Protein AF-A0A419KQB2-F1 (afdb_monomer)

pLDDT: mean 94.29, std 5.89, range [58.72, 98.75]

Sequence (294 aa):
MVALGAPTQRSRMKPSGFIRAAQLLWEAGIDFEGVIAAENGGYNSFGGWLPAAALELPVVDAPCDGRAHPTAVMGSMGLHRLRDYRSVKAIVAEGVEVIAHGSVEATSRVARLIASERGLVAMARDPVALSYAVEHGAPGAISKALELGHRLLKALGEGERAVEAAMEFLGGSILCHGTVVGKRLETRGGFDVGLLRVEAEGETYELTFLNEYMTLEHGGRRLATFPDLISTFDEEGKPITSAAVEEGDGVYVTVVPRERIPTGDGLRYPEVYRPVEEALGKPMIQHLQGFLLD

Mean predicted aligned error: 3.63 Å

Nearest PDB structures (foldseek):
  2o3i-assembly1_A  TM=6.636E-01  e=1.318E-09  Chromobacterium violaceum
  6zuk-assembly2_F  TM=6.723E-01  e=2.630E+00  Ralstonia solanacearum
  7ypo-assembly1_A  TM=4.251E-01  e=6.947E-01  Helicoverpa armigera nucleopolyhedrovirus
  2dc4-assembly1_B  TM=3.104E-01  e=6.556E-01  Pyrococcus horikoshii
  1yem-assembly1_A  TM=3.107E-01  e=5.580E+00  Pyrococcus furiosus DSM 3638

Foldseek 3Di:
DAKDFDPPDDAPFDLCLLLVQVVVCVVVVNDDQAFEFLEQDPPRRCSRVSNCVVVVHYHAQQHQFLHDDLDQLLSPLCLLVVPPRKKWKFKDGVVDTDIDIGHSVVVVVVNHVVRHVRRMIHMDIDDDDPVSSVAFTFHCSVVLVVVLVVQLVVQFQVFVVSLVSSCVSLVKDFPFKFFWADWDWDQDLNFTWIWIWGDGPNWIWIWIDRQATAFIDTPNDTDDGPVWHWWKAFRRRHTDTSVGDDGGTTITIMTHGCVSTRTGLSNQALVVCPSVCVRHVHDHSVVCVPRHDD

Secondary structure (DSSP, 8-state):
-EEEE-TTS-----THHHHHHHHHHHHTT---S-B--SS-STTHHHHTHHHHHHHTPPBPS--S-SS--SSTTGGGTTGGGSTT--EEEEEEETTEEEEEEE-HHHHHHHHHHHHHHHSEEEEEE----HHHHHHHS-TTHHHHHHHHHHHHHHHTTSTHHHHHHHHHHHT-EEEEEEEEEEEEEEEETTEEEEEEEEEETTEEEEEEEESEEEEEEETTEEEEETTSEEEEEETTS-EE-TTT--TT-EEEEEEE-GGGS---GGGS-GGGGHHHHHHHTS--GGG-TTT---

Radius of gyration: 18.81 Å; Cα contacts (8 Å, |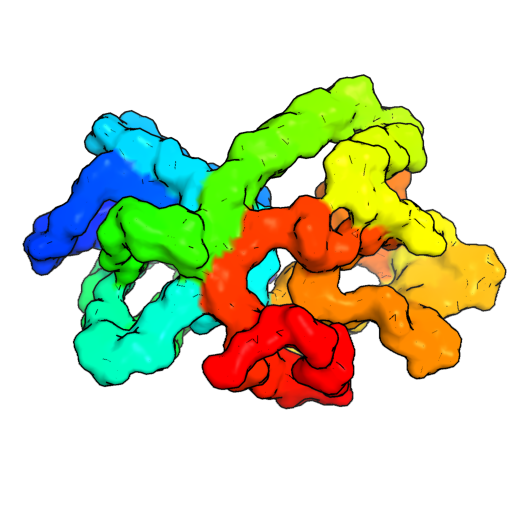Δi|>4): 651; chains: 1; bounding box: 46×41×49 Å

Structure (mmCIF, N/CA/C/O backbone):
data_AF-A0A419KQB2-F1
#
_entry.id   AF-A0A419KQB2-F1
#
loop_
_atom_site.group_PDB
_atom_site.id
_atom_site.type_symbol
_atom_site.label_atom_id
_atom_site.label_alt_id
_atom_site.label_comp_id
_atom_site.label_asym_id
_atom_site.label_entity_id
_atom_site.label_seq_id
_atom_site.pdbx_PDB_ins_code
_atom_site.Cartn_x
_atom_site.Cartn_y
_atom_site.Cartn_z
_atom_site.occupancy
_atom_site.B_iso_or_equiv
_atom_site.auth_seq_id
_atom_site.auth_comp_id
_atom_site.auth_asym_id
_atom_site.auth_atom_id
_atom_site.pdbx_PDB_model_num
ATOM 1 N N . MET A 1 1 ? 9.048 1.782 -8.463 1.00 92.31 1 MET A N 1
ATOM 2 C CA . MET A 1 1 ? 10.073 1.870 -7.397 1.00 92.31 1 MET A CA 1
ATOM 3 C C . MET A 1 1 ? 9.483 1.437 -6.069 1.00 92.31 1 MET A C 1
ATOM 5 O O . MET A 1 1 ? 8.318 1.729 -5.825 1.00 92.31 1 MET A O 1
ATOM 9 N N . VAL A 1 2 ? 10.247 0.719 -5.243 1.00 92.69 2 VAL A N 1
ATOM 10 C CA . VAL A 1 2 ? 9.805 0.256 -3.914 1.00 92.69 2 VAL A CA 1
ATOM 11 C C . VAL A 1 2 ? 10.999 -0.075 -3.028 1.00 92.69 2 VAL A C 1
ATOM 13 O O . VAL A 1 2 ? 12.025 -0.525 -3.539 1.00 92.69 2 VAL A O 1
ATOM 16 N N . ALA A 1 3 ? 10.874 0.131 -1.723 1.00 91.31 3 ALA A N 1
ATOM 17 C CA . ALA A 1 3 ? 11.725 -0.515 -0.743 1.00 91.31 3 ALA A CA 1
ATOM 18 C C . ALA A 1 3 ? 11.012 -1.708 -0.115 1.00 91.31 3 ALA A C 1
ATOM 20 O O . ALA A 1 3 ? 9.811 -1.677 0.141 1.00 91.31 3 ALA A O 1
ATOM 21 N N . LEU A 1 4 ? 11.774 -2.765 0.130 1.00 89.44 4 LEU A N 1
ATOM 22 C CA . LEU A 1 4 ? 11.263 -4.015 0.674 1.00 89.44 4 LEU A CA 1
ATOM 23 C C . LEU A 1 4 ? 12.146 -4.469 1.831 1.00 89.44 4 LEU A C 1
ATOM 25 O O . LEU A 1 4 ? 13.367 -4.511 1.695 1.00 89.44 4 LEU A O 1
ATOM 29 N N . GLY A 1 5 ? 11.529 -4.840 2.948 1.00 82.19 5 GLY A N 1
ATOM 30 C CA . GLY A 1 5 ? 12.225 -5.363 4.117 1.00 82.19 5 GLY A CA 1
ATOM 31 C C . GLY A 1 5 ? 11.368 -5.324 5.373 1.00 82.19 5 GLY A C 1
ATOM 32 O O . GLY A 1 5 ? 10.233 -4.852 5.335 1.00 82.19 5 GLY A O 1
ATOM 33 N N . ALA A 1 6 ? 11.911 -5.846 6.470 1.00 67.12 6 ALA A N 1
ATOM 34 C CA . ALA A 1 6 ? 11.226 -5.861 7.755 1.00 67.12 6 ALA A CA 1
ATOM 35 C C . ALA A 1 6 ? 11.474 -4.527 8.488 1.00 67.12 6 ALA A C 1
ATOM 37 O O . ALA A 1 6 ? 12.637 -4.195 8.736 1.00 67.12 6 ALA A O 1
ATOM 38 N N . PRO A 1 7 ? 10.429 -3.774 8.889 1.00 59.00 7 PRO A N 1
ATOM 39 C CA . PRO A 1 7 ? 10.585 -2.506 9.614 1.00 59.00 7 PRO A CA 1
ATOM 40 C C . PRO A 1 7 ? 11.373 -2.640 10.926 1.00 59.00 7 PRO A C 1
ATOM 42 O O . PRO A 1 7 ? 11.969 -1.680 11.409 1.00 59.00 7 PRO A O 1
ATOM 45 N N . THR A 1 8 ? 11.381 -3.843 11.500 1.00 58.72 8 THR A N 1
ATOM 46 C CA . THR A 1 8 ? 12.035 -4.191 12.766 1.00 58.72 8 THR A CA 1
ATOM 47 C C . THR A 1 8 ? 13.551 -4.370 12.644 1.00 58.72 8 THR A C 1
ATOM 49 O O . THR A 1 8 ? 14.247 -4.418 13.660 1.00 58.72 8 THR A O 1
ATOM 52 N N . GLN A 1 9 ? 14.096 -4.442 11.426 1.00 66.31 9 GLN A N 1
ATOM 53 C CA . GLN A 1 9 ? 15.527 -4.612 11.191 1.00 66.31 9 GLN A CA 1
ATOM 54 C C . GLN A 1 9 ? 16.212 -3.278 10.875 1.00 66.31 9 GLN A C 1
ATOM 56 O O . GLN A 1 9 ? 15.759 -2.488 10.047 1.00 66.31 9 GLN A O 1
ATOM 61 N N . ARG A 1 10 ? 17.374 -3.033 11.495 1.00 68.44 10 ARG A N 1
ATOM 62 C CA . ARG A 1 10 ? 18.209 -1.874 11.150 1.00 68.44 10 ARG A CA 1
ATOM 63 C C . ARG A 1 10 ? 18.751 -2.041 9.735 1.00 68.44 10 ARG A C 1
ATOM 65 O O . ARG A 1 10 ? 19.579 -2.914 9.492 1.00 68.44 10 ARG A O 1
ATOM 72 N N . SER A 1 11 ? 18.339 -1.159 8.833 1.00 75.75 11 SER A N 1
ATOM 73 C CA . SER A 1 11 ? 18.887 -1.090 7.482 1.00 75.75 11 SER A CA 1
ATOM 74 C C . SER A 1 11 ? 19.947 -0.001 7.351 1.00 75.75 11 SER A C 1
ATOM 76 O O . SER A 1 11 ? 19.863 1.063 7.964 1.00 75.75 11 SER A O 1
ATOM 78 N N . ARG A 1 12 ? 20.943 -0.267 6.504 1.00 80.56 12 ARG A N 1
ATOM 79 C CA . ARG A 1 12 ? 21.942 0.707 6.036 1.00 80.56 12 ARG A CA 1
ATOM 80 C C . ARG A 1 12 ? 21.722 1.111 4.578 1.00 80.56 12 ARG A C 1
ATOM 82 O O . ARG A 1 12 ? 22.585 1.754 3.977 1.00 80.56 12 ARG A O 1
ATOM 89 N N . MET A 1 13 ? 20.584 0.728 3.997 1.00 85.12 13 MET A N 1
ATOM 90 C CA . MET A 1 13 ? 20.212 1.112 2.642 1.00 85.12 13 MET A CA 1
ATOM 91 C C . MET A 1 13 ? 20.166 2.638 2.538 1.00 85.12 13 MET A C 1
ATOM 93 O O . MET A 1 13 ? 19.438 3.316 3.261 1.00 85.12 13 MET A O 1
ATOM 97 N N . LYS A 1 14 ? 20.965 3.184 1.624 1.00 89.12 14 LYS A N 1
ATOM 98 C CA . LYS A 1 14 ? 21.003 4.623 1.360 1.00 89.12 14 LYS A CA 1
ATOM 99 C C . LYS A 1 14 ? 19.904 5.003 0.363 1.00 89.12 14 LYS A C 1
ATOM 101 O O . LYS A 1 14 ? 19.617 4.203 -0.528 1.00 89.12 14 LYS A O 1
ATOM 106 N N . PRO A 1 15 ? 19.377 6.242 0.407 1.00 88.06 15 PRO A N 1
ATOM 107 C CA . PRO A 1 15 ? 18.486 6.771 -0.631 1.00 88.06 15 PRO A CA 1
ATOM 108 C C . PRO A 1 15 ? 19.041 6.612 -2.059 1.00 88.06 15 PRO A C 1
ATOM 110 O O . PRO A 1 15 ? 18.293 6.337 -2.993 1.00 88.06 15 PRO A O 1
ATOM 113 N N . SER A 1 16 ? 20.368 6.684 -2.224 1.00 93.38 16 SER A N 1
ATOM 114 C CA . SER A 1 16 ? 21.053 6.445 -3.502 1.00 93.38 16 SER A CA 1
ATOM 115 C C . SER A 1 16 ? 20.850 5.034 -4.067 1.00 93.38 16 SER A C 1
ATOM 117 O O . SER A 1 16 ? 21.046 4.829 -5.260 1.00 93.38 16 SER A O 1
ATOM 119 N N . GLY A 1 17 ? 20.436 4.065 -3.245 1.00 95.56 17 GLY A N 1
ATOM 120 C CA . GLY A 1 17 ? 20.105 2.714 -3.692 1.00 95.56 17 GLY A CA 1
ATOM 121 C C . GLY A 1 17 ? 18.948 2.689 -4.691 1.00 95.56 17 GLY A C 1
ATOM 122 O O . GLY A 1 17 ? 18.989 1.907 -5.633 1.00 95.56 17 GLY A O 1
ATOM 123 N N . PHE A 1 18 ? 17.961 3.585 -4.556 1.00 95.88 18 PHE A N 1
ATOM 124 C CA . PHE A 1 18 ? 16.879 3.709 -5.539 1.00 95.88 18 PHE A CA 1
ATOM 125 C C . PHE A 1 18 ? 17.395 4.193 -6.897 1.00 95.88 18 PHE A C 1
ATOM 127 O O . PHE A 1 18 ? 17.025 3.639 -7.928 1.00 95.88 18 PHE A O 1
ATOM 134 N N . ILE A 1 19 ? 18.289 5.184 -6.890 1.00 97.19 19 ILE A N 1
ATOM 135 C CA . ILE A 1 19 ? 18.936 5.704 -8.103 1.00 97.19 19 ILE A CA 1
ATOM 136 C C . ILE A 1 19 ? 19.736 4.584 -8.774 1.00 97.19 19 ILE A C 1
ATOM 138 O O . ILE A 1 19 ? 19.585 4.340 -9.968 1.00 97.19 19 ILE A O 1
ATOM 142 N N . ARG A 1 20 ? 20.525 3.842 -7.986 1.00 97.88 20 ARG A N 1
ATOM 143 C CA . ARG A 1 20 ? 21.324 2.726 -8.492 1.00 97.88 20 ARG A CA 1
ATOM 144 C C . ARG A 1 20 ? 20.462 1.598 -9.057 1.00 97.88 20 ARG A C 1
ATOM 146 O O . ARG A 1 20 ? 20.794 1.057 -10.103 1.00 97.88 20 ARG A O 1
ATOM 153 N N . ALA A 1 21 ? 19.342 1.270 -8.414 1.00 97.88 21 ALA A N 1
ATOM 154 C CA . ALA A 1 21 ? 18.424 0.249 -8.911 1.00 97.88 21 ALA A CA 1
ATOM 155 C C . ALA A 1 21 ? 17.839 0.626 -10.283 1.00 97.88 21 ALA A C 1
ATOM 157 O O . ALA A 1 21 ? 17.742 -0.225 -11.160 1.00 97.88 21 ALA A O 1
ATOM 158 N N . ALA A 1 22 ? 17.498 1.901 -10.490 1.00 97.88 22 ALA A N 1
ATOM 159 C CA . ALA A 1 22 ? 17.054 2.400 -11.790 1.00 97.88 22 ALA A CA 1
ATOM 160 C C . ALA A 1 22 ? 18.168 2.292 -12.854 1.00 97.88 22 ALA A C 1
ATOM 162 O O . ALA A 1 22 ? 17.930 1.772 -13.940 1.00 97.88 22 ALA A O 1
ATOM 163 N N . GLN A 1 23 ? 19.403 2.680 -12.516 1.00 98.12 23 GLN A N 1
ATOM 164 C CA . GLN A 1 23 ? 20.562 2.558 -13.413 1.00 98.12 23 GLN A CA 1
ATOM 165 C C . GLN A 1 23 ? 20.882 1.106 -13.791 1.00 98.12 23 GLN A C 1
ATOM 167 O O . GLN A 1 23 ? 21.203 0.834 -14.942 1.00 98.12 23 GLN A O 1
ATOM 172 N N . LEU A 1 24 ? 20.751 0.164 -12.853 1.00 98.50 24 LEU A N 1
ATOM 173 C CA . LEU A 1 24 ? 20.954 -1.263 -13.119 1.00 98.50 24 LEU A CA 1
ATOM 174 C C . LEU A 1 24 ? 19.979 -1.813 -14.167 1.00 98.50 24 LEU A C 1
ATOM 176 O O . LEU A 1 24 ? 20.353 -2.704 -14.924 1.00 98.50 24 LEU A O 1
ATOM 180 N N . LEU A 1 25 ? 18.744 -1.300 -14.238 1.00 98.19 25 LEU A N 1
ATOM 181 C CA . LEU A 1 25 ? 17.820 -1.682 -15.309 1.00 98.19 25 LEU A CA 1
ATOM 182 C C . LEU A 1 25 ? 18.307 -1.183 -16.676 1.00 98.19 25 LEU A C 1
ATOM 184 O O . LEU A 1 25 ? 18.310 -1.967 -17.622 1.00 98.19 25 LEU A O 1
ATOM 188 N N . TRP A 1 26 ? 18.802 0.054 -16.770 1.00 97.81 26 TRP A N 1
ATOM 189 C CA . TRP A 1 26 ? 19.415 0.557 -18.006 1.00 97.81 26 TRP A CA 1
ATOM 190 C C . TRP A 1 26 ? 20.667 -0.232 -18.403 1.00 97.81 26 TRP A C 1
ATOM 192 O O . TRP A 1 26 ? 20.816 -0.605 -19.562 1.00 97.81 26 TRP A O 1
ATOM 202 N N . GLU A 1 27 ? 21.540 -0.560 -17.446 1.00 97.81 27 GLU A N 1
ATOM 203 C CA . GLU A 1 27 ? 22.717 -1.412 -17.682 1.00 97.81 27 GLU A CA 1
ATOM 204 C C . GLU A 1 27 ? 22.329 -2.817 -18.173 1.00 97.81 27 GLU A C 1
ATOM 206 O O . GLU A 1 27 ? 23.066 -3.430 -18.946 1.00 97.81 27 GLU A O 1
ATOM 211 N N . ALA A 1 28 ? 21.155 -3.312 -17.771 1.00 97.19 28 ALA A N 1
ATOM 212 C CA . ALA A 1 28 ? 20.578 -4.569 -18.243 1.00 97.19 28 ALA A CA 1
ATOM 213 C C . ALA A 1 28 ? 19.892 -4.468 -19.621 1.00 97.19 28 ALA A C 1
ATOM 215 O O . ALA A 1 28 ? 19.344 -5.465 -20.095 1.00 97.19 28 ALA A O 1
ATOM 216 N N . GLY A 1 29 ? 19.890 -3.289 -20.253 1.00 97.44 29 GLY A N 1
ATOM 217 C CA . GLY A 1 29 ? 19.209 -3.034 -21.523 1.00 97.44 29 GLY A CA 1
ATOM 218 C C . GLY A 1 29 ? 17.685 -2.932 -21.405 1.00 97.44 29 GLY A C 1
ATOM 219 O O . GLY A 1 29 ? 16.982 -3.220 -22.371 1.00 97.44 29 GLY A O 1
ATOM 220 N N . ILE A 1 30 ? 17.166 -2.587 -20.222 1.00 97.56 30 ILE A N 1
ATOM 2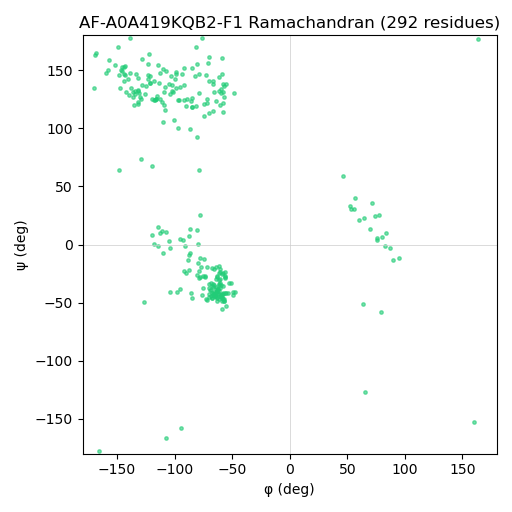21 C CA . ILE A 1 30 ? 15.740 -2.343 -19.992 1.00 97.56 30 ILE A CA 1
ATOM 222 C C . ILE A 1 30 ? 15.493 -0.834 -19.974 1.00 97.56 30 ILE A C 1
ATOM 224 O O . ILE A 1 30 ? 15.825 -0.151 -19.004 1.00 97.56 30 ILE A O 1
ATOM 228 N N . ASP A 1 31 ? 14.872 -0.334 -21.037 1.00 95.19 31 ASP A N 1
ATOM 229 C CA . ASP A 1 31 ? 14.550 1.083 -21.186 1.00 95.19 31 ASP A CA 1
ATOM 230 C C . ASP A 1 31 ? 13.256 1.466 -20.452 1.00 95.19 31 ASP A C 1
ATOM 232 O O . ASP A 1 31 ? 12.293 0.697 -20.378 1.00 95.19 31 ASP A O 1
ATOM 236 N N . PHE A 1 32 ? 13.235 2.681 -19.905 1.00 97.12 32 PHE A N 1
ATOM 237 C CA . PHE A 1 32 ? 12.065 3.315 -19.298 1.00 97.12 32 PHE A CA 1
ATOM 238 C C . PHE A 1 32 ? 12.249 4.837 -19.281 1.00 97.12 32 PHE A C 1
ATOM 240 O O . PHE A 1 32 ? 13.369 5.333 -19.170 1.00 97.12 32 PHE A O 1
ATOM 247 N N . GLU A 1 33 ? 11.137 5.567 -19.358 1.00 96.19 33 GLU A N 1
ATOM 248 C CA . GLU A 1 33 ? 11.119 7.033 -19.518 1.00 96.19 33 GLU A CA 1
ATOM 249 C C . GLU A 1 33 ? 10.405 7.749 -18.362 1.00 96.19 33 GLU A C 1
ATOM 251 O O . GLU A 1 33 ? 10.153 8.947 -18.415 1.00 96.19 33 GLU A O 1
ATOM 256 N N . GLY A 1 34 ? 10.048 7.022 -17.305 1.00 97.00 34 GLY A N 1
ATOM 257 C CA . GLY A 1 34 ? 9.339 7.562 -16.154 1.00 97.00 34 GLY A CA 1
ATOM 258 C C . GLY A 1 34 ? 9.313 6.575 -15.001 1.00 97.00 34 GLY A C 1
ATOM 259 O O . GLY A 1 34 ? 9.602 5.387 -15.165 1.00 97.00 34 GLY A O 1
ATOM 260 N N . VAL A 1 35 ? 8.973 7.069 -13.816 1.00 97.00 35 VAL A N 1
ATOM 261 C CA . VAL A 1 35 ? 8.924 6.252 -12.602 1.00 97.00 35 VAL A CA 1
ATOM 262 C C . VAL A 1 35 ? 7.563 6.344 -11.932 1.00 97.00 35 VAL A C 1
ATOM 264 O O . VAL A 1 35 ? 6.996 7.420 -11.761 1.00 97.00 35 VAL A O 1
ATOM 267 N N . ILE A 1 36 ? 7.067 5.186 -11.506 1.00 96.06 36 ILE A N 1
ATOM 268 C CA . ILE A 1 36 ? 5.887 5.042 -10.649 1.00 96.06 36 ILE A CA 1
ATOM 269 C C . ILE A 1 36 ? 6.298 4.465 -9.295 1.00 96.06 36 ILE A C 1
ATOM 271 O O . ILE A 1 36 ? 7.298 3.738 -9.183 1.00 96.06 36 ILE A O 1
ATOM 275 N N . ALA A 1 37 ? 5.518 4.749 -8.256 1.00 94.62 37 ALA A N 1
ATOM 276 C CA . ALA A 1 37 ? 5.633 4.035 -6.990 1.00 94.62 37 ALA A CA 1
ATOM 277 C C . ALA A 1 37 ? 4.942 2.664 -7.089 1.00 94.62 37 ALA A C 1
ATOM 279 O O . ALA A 1 37 ? 3.958 2.492 -7.801 1.00 94.62 37 ALA A O 1
ATOM 280 N N . ALA A 1 38 ? 5.465 1.659 -6.390 1.00 93.31 38 ALA A N 1
ATOM 281 C CA . ALA A 1 38 ? 4.827 0.340 -6.331 1.00 93.31 38 ALA A CA 1
ATOM 282 C C . ALA A 1 38 ? 3.572 0.297 -5.450 1.00 93.31 38 ALA A C 1
ATOM 284 O O . ALA A 1 38 ? 2.875 -0.712 -5.422 1.00 93.31 38 ALA A O 1
ATOM 285 N N . GLU A 1 39 ? 3.365 1.343 -4.667 1.00 93.50 39 GLU A N 1
ATOM 286 C CA . GLU A 1 39 ? 2.261 1.542 -3.745 1.00 93.50 39 GLU A CA 1
ATOM 287 C C . GLU A 1 39 ? 2.303 2.986 -3.265 1.00 93.50 39 GLU A C 1
ATOM 289 O O . GLU A 1 39 ? 3.343 3.649 -3.356 1.00 93.50 39 GLU A O 1
ATOM 294 N N . ASN A 1 40 ? 1.191 3.447 -2.707 1.00 92.69 40 ASN A N 1
ATOM 295 C CA . ASN A 1 40 ? 1.136 4.720 -2.018 1.00 92.69 40 ASN A CA 1
ATOM 296 C C . ASN A 1 40 ? 1.293 4.504 -0.507 1.00 92.69 40 ASN A C 1
ATOM 298 O O . ASN A 1 40 ? 0.351 4.121 0.189 1.00 92.69 40 ASN A O 1
ATOM 302 N N . GLY A 1 41 ? 2.500 4.733 -0.006 1.00 87.88 41 GLY A N 1
ATOM 303 C CA . GLY A 1 41 ? 2.867 4.572 1.397 1.00 87.88 41 GLY A CA 1
ATOM 304 C C . GLY A 1 41 ? 4.008 5.517 1.752 1.00 87.88 41 GLY A C 1
ATOM 305 O O . GLY A 1 41 ? 4.788 5.898 0.880 1.00 87.88 41 GLY A O 1
ATOM 306 N N . GLY A 1 42 ? 4.127 5.899 3.028 1.00 80.56 42 GLY A N 1
ATOM 307 C CA . GLY A 1 42 ? 5.010 6.998 3.452 1.00 80.56 42 GLY A CA 1
ATOM 308 C C . GLY A 1 42 ? 6.441 6.913 2.903 1.00 80.56 42 GLY A C 1
ATOM 309 O O . GLY A 1 42 ? 6.973 7.903 2.410 1.00 80.56 42 GLY A O 1
ATOM 310 N N . TYR A 1 43 ? 7.044 5.721 2.916 1.00 82.31 43 TYR A N 1
ATOM 311 C CA . TYR A 1 43 ? 8.388 5.508 2.372 1.00 82.31 43 TYR A CA 1
ATOM 312 C C . TYR A 1 43 ? 8.392 5.216 0.860 1.00 82.31 43 TYR A C 1
ATOM 314 O O . TYR A 1 43 ? 9.230 5.724 0.112 1.00 82.31 43 TYR A O 1
ATOM 322 N N . ASN A 1 44 ? 7.445 4.402 0.389 1.00 88.25 44 ASN A N 1
ATOM 323 C CA . ASN A 1 44 ? 7.459 3.847 -0.964 1.00 88.25 44 ASN A CA 1
ATOM 324 C C . ASN A 1 44 ? 6.957 4.813 -2.045 1.00 88.25 44 ASN A C 1
ATOM 326 O O . ASN A 1 44 ? 7.451 4.743 -3.173 1.00 88.25 44 ASN A O 1
ATOM 330 N N . SER A 1 45 ? 6.095 5.776 -1.700 1.00 89.38 45 SER A N 1
ATOM 331 C CA . SER A 1 45 ? 5.730 6.877 -2.601 1.00 89.38 45 SER A CA 1
ATOM 332 C C . SER A 1 45 ? 6.953 7.733 -2.931 1.00 89.38 45 SER A C 1
ATOM 334 O O . SER A 1 45 ? 7.232 8.015 -4.097 1.00 89.38 45 SER A O 1
ATOM 336 N N . PHE A 1 46 ? 7.740 8.082 -1.908 1.00 86.31 46 PHE A N 1
ATOM 337 C CA . PHE A 1 46 ? 8.927 8.926 -2.055 1.00 86.31 46 PHE A CA 1
ATOM 338 C C . PHE A 1 46 ? 10.109 8.198 -2.711 1.00 86.31 46 PHE A C 1
ATOM 340 O O . PHE A 1 46 ? 10.913 8.817 -3.408 1.00 86.31 46 PHE A O 1
ATOM 347 N N . GLY A 1 47 ? 10.204 6.872 -2.558 1.00 84.56 47 GLY A N 1
ATOM 348 C CA . GLY A 1 47 ? 11.253 6.064 -3.190 1.00 84.56 47 GLY A CA 1
ATOM 349 C C . GLY A 1 47 ? 11.310 6.202 -4.719 1.00 84.56 47 GLY A C 1
ATOM 350 O O . GLY A 1 47 ? 12.380 6.055 -5.307 1.00 84.56 47 GLY A O 1
ATOM 351 N N . GLY A 1 48 ? 10.185 6.526 -5.370 1.00 87.38 48 GLY A N 1
ATOM 352 C CA . GLY A 1 48 ? 10.137 6.853 -6.799 1.00 87.38 48 GLY A CA 1
ATOM 353 C C . GLY A 1 48 ? 10.664 8.244 -7.149 1.00 87.38 48 GLY A C 1
ATOM 354 O O . GLY A 1 48 ? 11.176 8.446 -8.242 1.00 87.38 48 GLY A O 1
ATOM 355 N N . TRP A 1 49 ? 10.600 9.202 -6.231 1.00 93.50 49 TRP A N 1
ATOM 356 C CA . TRP A 1 49 ? 10.954 10.595 -6.515 1.00 93.50 49 TRP A CA 1
ATOM 357 C C . TRP A 1 49 ? 12.465 10.821 -6.527 1.00 93.50 49 TRP A C 1
ATOM 359 O O . TRP A 1 49 ? 12.962 11.676 -7.253 1.00 93.50 49 TRP A O 1
ATOM 369 N N . LEU A 1 50 ? 13.205 10.021 -5.759 1.00 93.81 50 LEU A N 1
ATOM 370 C CA . LEU A 1 50 ? 14.666 10.051 -5.722 1.00 93.81 50 LEU A CA 1
ATOM 371 C C . LEU A 1 50 ? 15.316 9.775 -7.094 1.00 93.81 50 LEU A C 1
ATOM 373 O O . LEU A 1 50 ? 16.089 10.618 -7.548 1.00 93.81 50 LEU A O 1
ATOM 377 N N . PRO A 1 51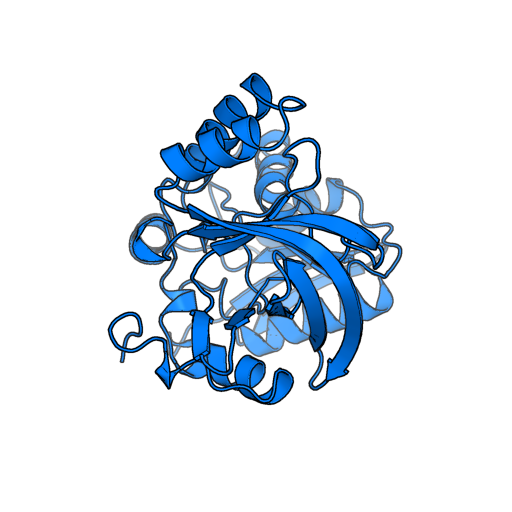 ? 15.032 8.649 -7.782 1.00 95.06 51 PRO A N 1
ATOM 378 C CA . PRO A 1 51 ? 15.549 8.415 -9.127 1.00 95.06 51 PRO A CA 1
ATOM 379 C C . PRO A 1 51 ? 14.957 9.392 -10.146 1.00 95.06 51 PRO A C 1
ATOM 381 O O . PRO A 1 51 ? 15.692 9.799 -11.033 1.00 95.06 51 PRO A O 1
ATOM 384 N N . ALA A 1 52 ? 13.694 9.822 -10.008 1.00 96.56 52 ALA A N 1
ATOM 385 C CA . ALA A 1 52 ? 13.127 10.861 -10.874 1.00 96.56 52 ALA A CA 1
ATOM 386 C C . ALA A 1 52 ? 13.965 12.141 -10.859 1.00 96.56 52 ALA A C 1
ATOM 388 O O . ALA A 1 52 ? 14.409 12.608 -11.903 1.00 96.56 52 ALA A O 1
ATOM 389 N N . ALA A 1 53 ? 14.236 12.670 -9.667 1.00 96.88 53 ALA A N 1
ATOM 390 C CA . ALA A 1 53 ? 15.010 13.892 -9.510 1.00 96.88 53 ALA A CA 1
ATOM 391 C C . ALA A 1 53 ? 16.469 13.724 -9.960 1.00 96.88 53 ALA A C 1
ATOM 393 O O . ALA A 1 53 ? 17.027 14.625 -10.575 1.00 96.88 53 ALA A O 1
ATOM 394 N N . ALA A 1 54 ? 17.096 12.586 -9.650 1.00 97.06 54 ALA A N 1
ATOM 395 C CA . ALA A 1 54 ? 18.510 12.361 -9.946 1.00 97.06 54 ALA A CA 1
ATOM 396 C C . ALA A 1 54 ? 18.798 12.019 -11.414 1.00 97.06 54 ALA A C 1
ATOM 398 O O . ALA A 1 54 ? 19.912 12.247 -11.878 1.00 97.06 54 ALA A O 1
ATOM 399 N N . LEU A 1 55 ? 17.829 11.422 -12.110 1.00 96.75 55 LEU A N 1
ATOM 400 C CA . LEU A 1 55 ? 17.974 10.924 -13.479 1.00 96.75 55 LEU A CA 1
ATOM 401 C C . LEU A 1 55 ? 17.137 11.722 -14.489 1.00 96.75 55 LEU A C 1
ATOM 403 O O . LEU A 1 55 ? 17.011 11.298 -15.632 1.00 96.75 55 LEU A O 1
ATOM 407 N N . GLU A 1 56 ? 16.563 12.851 -14.060 1.00 97.44 56 GLU A N 1
ATOM 408 C CA . GLU A 1 56 ? 15.726 13.744 -14.874 1.00 97.44 56 GLU A CA 1
ATOM 409 C C . GLU A 1 56 ? 14.514 13.040 -15.512 1.00 97.44 56 GLU A C 1
ATOM 411 O O . GLU A 1 56 ? 14.136 13.305 -16.651 1.00 97.44 56 GLU A O 1
ATOM 416 N N . LEU A 1 57 ? 13.875 12.145 -14.751 1.00 97.62 57 LEU A N 1
ATOM 417 C CA . LEU A 1 57 ? 12.689 11.408 -15.186 1.00 97.62 57 LEU A CA 1
ATOM 418 C C . LEU A 1 57 ? 11.411 11.983 -14.562 1.00 97.62 57 LEU A C 1
ATOM 420 O O . LEU A 1 57 ? 11.413 12.376 -13.392 1.00 97.62 57 LEU A O 1
ATOM 424 N N . PRO A 1 58 ? 10.280 11.972 -15.283 1.00 97.25 58 PRO A N 1
ATOM 425 C CA . PRO A 1 58 ? 8.991 12.307 -14.705 1.00 97.25 58 PRO A CA 1
ATOM 426 C C . PRO A 1 58 ? 8.551 11.258 -13.675 1.00 97.25 58 PRO A C 1
ATOM 428 O O . PRO A 1 58 ? 8.679 10.046 -13.879 1.00 97.25 58 PRO A O 1
ATOM 431 N N . VAL A 1 59 ? 7.947 11.738 -12.587 1.00 96.62 59 VAL A N 1
ATOM 432 C CA . VAL A 1 59 ? 7.106 10.906 -11.720 1.00 96.62 59 VAL A CA 1
ATOM 433 C C . VAL A 1 59 ? 5.725 10.821 -12.355 1.00 96.62 59 VAL A C 1
ATOM 435 O O . VAL A 1 59 ? 5.055 11.837 -12.534 1.00 96.62 59 VAL A O 1
ATOM 438 N N . VAL A 1 60 ? 5.295 9.609 -12.684 1.00 96.69 60 VAL A N 1
ATOM 439 C CA . VAL A 1 60 ? 3.963 9.353 -13.234 1.00 96.69 60 VAL A CA 1
ATOM 440 C C . VAL A 1 60 ? 3.009 9.047 -12.081 1.00 96.69 60 VAL A C 1
ATOM 442 O O . VAL A 1 60 ? 3.250 8.137 -11.284 1.00 96.69 60 VAL A O 1
ATOM 445 N N . ASP A 1 61 ? 1.911 9.799 -11.988 1.00 96.94 61 ASP A N 1
ATOM 446 C CA . ASP A 1 61 ? 0.861 9.594 -10.980 1.00 96.94 61 ASP A CA 1
ATOM 447 C C . ASP A 1 61 ? -0.074 8.436 -11.362 1.00 96.94 61 ASP A C 1
ATOM 449 O O . ASP A 1 61 ? -1.255 8.617 -11.653 1.00 96.94 61 ASP A O 1
ATOM 453 N N . ALA A 1 62 ? 0.507 7.241 -11.405 1.00 96.56 62 ALA A N 1
ATOM 454 C CA . ALA A 1 62 ? -0.170 5.962 -11.567 1.00 96.56 62 ALA A CA 1
ATOM 455 C C . ALA A 1 62 ? 0.617 4.882 -10.808 1.00 96.56 62 ALA A C 1
ATOM 457 O O . ALA A 1 62 ? 1.217 4.000 -11.428 1.00 96.56 62 ALA A O 1
ATOM 458 N N . PRO A 1 63 ? 0.715 4.973 -9.466 1.00 96.94 63 PRO A N 1
ATOM 459 C CA . PRO A 1 63 ? 1.324 3.904 -8.687 1.00 96.94 63 PRO A CA 1
ATOM 460 C C . PRO A 1 63 ? 0.572 2.589 -8.904 1.00 96.94 63 PRO A C 1
ATOM 462 O O . PRO A 1 63 ? -0.588 2.608 -9.311 1.00 96.94 63 PRO A O 1
ATOM 465 N N . CYS A 1 64 ? 1.196 1.446 -8.602 1.00 97.19 64 CYS A N 1
ATOM 466 C CA . CYS A 1 64 ? 0.495 0.164 -8.749 1.00 97.19 64 CYS A CA 1
ATOM 467 C C . CYS A 1 64 ? -0.784 0.120 -7.903 1.00 97.19 64 CYS A C 1
ATOM 469 O O . CYS A 1 64 ? -1.775 -0.428 -8.356 1.00 97.19 64 CYS A O 1
ATOM 471 N N . ASP A 1 65 ? -0.759 0.732 -6.715 1.00 97.31 65 ASP A N 1
ATOM 472 C CA . ASP A 1 65 ? -1.897 0.850 -5.808 1.00 97.31 65 ASP A CA 1
ATOM 473 C C . ASP A 1 65 ? -1.888 2.201 -5.097 1.00 97.31 65 ASP A C 1
ATOM 475 O O . ASP A 1 65 ? -0.829 2.722 -4.738 1.00 97.31 65 ASP A O 1
ATOM 479 N N . GLY A 1 66 ? -3.070 2.762 -4.830 1.00 96.31 66 GLY A N 1
ATOM 480 C CA . GLY A 1 66 ? -3.218 4.016 -4.089 1.00 96.31 66 GLY A CA 1
ATOM 481 C C . GLY A 1 66 ? -3.130 3.874 -2.573 1.00 96.31 66 GLY A C 1
ATOM 482 O O . GLY A 1 66 ? -3.431 4.829 -1.858 1.00 96.31 66 GLY A O 1
ATOM 483 N N . ARG A 1 67 ? -2.680 2.711 -2.093 1.00 95.56 67 ARG A N 1
ATOM 484 C CA . ARG A 1 67 ? -2.347 2.396 -0.700 1.00 95.56 67 ARG A CA 1
ATOM 485 C C . ARG A 1 67 ? -1.230 1.345 -0.642 1.00 95.56 67 ARG A C 1
ATOM 487 O O . ARG A 1 67 ? -0.921 0.741 -1.667 1.00 95.56 67 ARG A O 1
ATOM 494 N N . ALA A 1 68 ? -0.674 1.107 0.545 1.00 94.19 68 ALA A N 1
ATOM 495 C CA . ALA A 1 68 ? 0.267 0.012 0.803 1.00 94.19 68 ALA A CA 1
ATOM 496 C C . ALA A 1 68 ? -0.409 -1.370 0.781 1.00 94.19 68 ALA A C 1
ATOM 498 O O . ALA A 1 68 ? -1.623 -1.472 1.022 1.00 94.19 68 ALA A O 1
ATOM 499 N N . HIS A 1 69 ? 0.383 -2.414 0.511 1.00 93.88 69 HIS A N 1
ATOM 500 C CA . HIS A 1 69 ? -0.056 -3.814 0.462 1.00 93.88 69 HIS A CA 1
ATOM 501 C C . HIS A 1 69 ? 0.997 -4.793 1.025 1.00 93.88 69 HIS A C 1
ATOM 503 O O . HIS A 1 69 ? 2.202 -4.554 0.934 1.00 93.88 69 HIS A O 1
ATOM 509 N N . PRO A 1 70 ? 0.565 -5.963 1.536 1.00 89.25 70 PRO A N 1
ATOM 510 C CA . PRO A 1 70 ? 1.466 -6.893 2.219 1.00 89.25 70 PRO A CA 1
ATOM 511 C C . PRO A 1 70 ? 2.318 -7.755 1.279 1.00 89.25 70 PRO A C 1
ATOM 513 O O . PRO A 1 70 ? 3.272 -8.401 1.722 1.00 89.25 70 PRO A O 1
ATOM 516 N N . THR A 1 71 ? 1.979 -7.852 -0.015 1.00 89.00 71 THR A N 1
ATOM 517 C CA . THR A 1 71 ? 2.664 -8.779 -0.928 1.00 89.00 71 THR A CA 1
ATOM 518 C C . THR A 1 71 ? 3.089 -8.140 -2.238 1.00 89.00 71 THR A C 1
ATOM 520 O O . THR A 1 71 ? 2.369 -7.397 -2.888 1.00 89.00 71 THR A O 1
ATOM 523 N N . ALA A 1 72 ? 4.254 -8.550 -2.735 1.00 87.19 72 ALA A N 1
ATOM 524 C CA . ALA A 1 72 ? 4.752 -8.071 -4.020 1.00 87.19 72 ALA A CA 1
ATOM 525 C C . ALA A 1 72 ? 3.817 -8.366 -5.211 1.00 87.19 72 ALA A C 1
ATOM 527 O O . ALA A 1 72 ? 3.917 -7.656 -6.212 1.00 87.19 72 ALA A O 1
ATOM 528 N N . VAL A 1 73 ? 2.974 -9.404 -5.109 1.00 93.12 73 VAL A N 1
ATOM 529 C CA . VAL A 1 73 ? 1.999 -9.800 -6.139 1.00 93.12 73 VAL A CA 1
ATOM 530 C C . VAL A 1 73 ? 0.801 -8.850 -6.142 1.00 93.12 73 VAL A C 1
ATOM 532 O O . VAL A 1 73 ? 0.345 -8.474 -7.219 1.00 93.12 73 VAL A O 1
ATOM 535 N N . MET A 1 74 ? 0.363 -8.386 -4.969 1.00 95.56 74 MET A N 1
ATOM 536 C CA . MET A 1 74 ? -0.651 -7.335 -4.844 1.00 95.56 74 MET A CA 1
ATOM 537 C C . MET A 1 74 ? -0.213 -6.059 -5.575 1.00 95.56 74 MET A C 1
ATOM 539 O O . MET A 1 74 ? -0.903 -5.613 -6.478 1.00 95.56 74 MET A O 1
ATOM 543 N N . GLY A 1 75 ? 1.015 -5.587 -5.350 1.00 94.56 75 GLY A N 1
ATOM 544 C CA . GLY A 1 75 ? 1.569 -4.435 -6.078 1.00 94.56 75 GLY A CA 1
ATOM 545 C C . GLY A 1 75 ? 2.077 -4.704 -7.497 1.00 94.56 75 GLY A C 1
ATOM 546 O O . GLY A 1 75 ? 3.016 -4.026 -7.926 1.00 94.56 75 GLY A O 1
ATOM 547 N N . SER A 1 76 ? 1.579 -5.732 -8.191 1.00 94.88 76 SER A N 1
ATOM 548 C CA . SER A 1 76 ? 2.077 -6.134 -9.519 1.00 94.88 76 SER A CA 1
ATOM 549 C C . SER A 1 76 ? 1.171 -5.753 -10.687 1.00 94.88 76 SER A C 1
ATOM 551 O O . SER A 1 76 ? 1.493 -6.128 -11.806 1.00 94.88 76 SER A O 1
ATOM 553 N N . MET A 1 77 ? 0.052 -5.049 -10.469 1.00 96.31 77 MET A N 1
ATOM 554 C CA . MET A 1 77 ? -0.889 -4.667 -11.544 1.00 96.31 77 MET A CA 1
ATOM 555 C C . MET A 1 77 ? -1.344 -5.867 -12.407 1.00 96.31 77 MET A C 1
ATOM 557 O O . MET A 1 77 ? -1.495 -5.757 -13.619 1.00 96.31 77 MET A O 1
ATOM 561 N N . GLY A 1 78 ? -1.470 -7.058 -11.810 1.00 96.06 78 GLY A N 1
ATOM 562 C CA . GLY A 1 78 ? -1.883 -8.278 -12.520 1.00 96.06 78 GLY A CA 1
ATOM 563 C C . GLY A 1 78 ? -0.827 -8.944 -13.406 1.00 96.06 78 GLY A C 1
ATOM 564 O O . GLY A 1 78 ? -1.119 -9.970 -14.016 1.00 96.06 78 GLY A O 1
ATOM 565 N N . LEU A 1 79 ? 0.415 -8.449 -13.430 1.00 96.88 79 LEU A N 1
ATOM 566 C CA . LEU A 1 79 ? 1.484 -8.992 -14.282 1.00 96.88 79 LEU A CA 1
ATOM 567 C C . LEU A 1 79 ? 1.745 -10.495 -14.075 1.00 96.88 79 LEU A C 1
ATOM 569 O O . LEU A 1 79 ? 2.169 -11.182 -14.997 1.00 96.88 79 LEU A O 1
ATOM 573 N N . HIS A 1 80 ? 1.469 -11.029 -12.883 1.00 94.88 80 HIS A N 1
ATOM 574 C CA . HIS A 1 80 ? 1.614 -12.455 -12.569 1.00 94.88 80 HIS A CA 1
ATOM 575 C C . HIS A 1 80 ? 0.622 -13.368 -13.318 1.00 94.88 80 HIS A C 1
ATOM 577 O O . HIS A 1 80 ? 0.889 -14.560 -13.451 1.00 94.88 80 HIS A O 1
ATOM 583 N N . ARG A 1 81 ? -0.497 -12.834 -13.832 1.00 94.12 81 ARG A N 1
ATOM 584 C CA . ARG A 1 81 ? -1.480 -13.590 -14.633 1.00 94.12 81 ARG A CA 1
ATOM 585 C C . ARG A 1 81 ? -1.160 -13.591 -16.129 1.00 94.12 81 ARG A C 1
ATOM 587 O O . ARG A 1 81 ? -1.734 -14.376 -16.884 1.00 94.12 81 ARG A O 1
ATOM 594 N N . LEU A 1 82 ? -0.243 -12.736 -16.576 1.00 94.75 82 LEU A N 1
ATOM 595 C CA . LEU A 1 82 ? 0.177 -12.687 -17.971 1.00 94.75 82 LEU A CA 1
ATOM 596 C C . LEU A 1 82 ? 1.071 -13.896 -18.276 1.00 94.75 82 LEU A C 1
ATOM 598 O O . LEU A 1 82 ? 2.201 -13.982 -17.801 1.00 94.75 82 LEU A O 1
ATOM 602 N N . ARG A 1 83 ? 0.555 -14.828 -19.089 1.00 86.94 83 ARG A N 1
ATOM 603 C CA . ARG A 1 83 ? 1.147 -16.155 -19.352 1.00 86.94 83 ARG A CA 1
ATOM 604 C C . ARG A 1 83 ? 2.644 -16.133 -19.677 1.00 86.94 83 ARG A C 1
ATOM 606 O O . ARG A 1 83 ? 3.376 -16.992 -19.198 1.00 86.94 83 ARG A O 1
ATOM 613 N N . ASP A 1 84 ? 3.076 -15.163 -20.476 1.00 90.00 84 ASP A N 1
ATOM 614 C CA . ASP A 1 84 ? 4.448 -15.074 -20.984 1.00 90.00 84 ASP A CA 1
ATOM 615 C C . ASP A 1 84 ? 5.225 -13.896 -20.374 1.00 90.00 84 ASP A C 1
ATOM 617 O O . ASP A 1 84 ? 6.308 -13.540 -20.844 1.00 90.00 84 ASP A O 1
ATOM 621 N N . TYR A 1 85 ? 4.689 -13.272 -19.319 1.00 95.56 85 TYR A N 1
ATOM 622 C CA . TYR A 1 85 ? 5.373 -12.166 -18.669 1.00 95.56 85 TYR A CA 1
ATOM 623 C C . TYR A 1 85 ? 6.584 -12.657 -17.880 1.00 95.56 85 TYR A C 1
ATOM 625 O O . TYR A 1 85 ? 6.497 -13.509 -16.992 1.00 95.56 85 TYR A O 1
ATOM 633 N N . ARG A 1 86 ? 7.739 -12.067 -18.186 1.00 95.94 86 ARG A N 1
ATOM 634 C CA . ARG A 1 86 ? 8.992 -12.316 -17.482 1.00 95.94 86 ARG A CA 1
ATOM 635 C C . ARG A 1 86 ? 9.360 -11.078 -16.679 1.00 95.94 86 ARG A C 1
ATOM 637 O O . ARG A 1 86 ? 9.834 -10.092 -17.232 1.00 95.94 86 ARG A O 1
ATOM 644 N N . SER A 1 87 ? 9.167 -11.171 -15.369 1.00 97.31 87 SER A N 1
ATOM 645 C CA . SER A 1 87 ? 9.523 -10.125 -14.416 1.00 97.31 87 SER A CA 1
ATOM 646 C C . SER A 1 87 ? 11.024 -9.855 -14.438 1.00 97.31 87 SER A C 1
ATOM 648 O O . SER A 1 87 ? 11.830 -10.784 -14.579 1.00 97.31 87 SER A O 1
ATOM 650 N N . VAL A 1 88 ? 11.383 -8.584 -14.260 1.00 97.94 88 VAL A N 1
ATOM 651 C CA . VAL A 1 88 ? 12.756 -8.111 -14.070 1.00 97.94 88 VAL A CA 1
ATOM 652 C C . VAL A 1 88 ? 12.808 -7.189 -12.858 1.00 97.94 88 VAL A C 1
ATOM 654 O O . VAL A 1 88 ? 11.995 -6.275 -12.714 1.00 97.94 88 VAL A O 1
ATOM 657 N N . LYS A 1 89 ? 13.761 -7.432 -11.956 1.00 98.12 89 LYS A N 1
ATOM 658 C CA . LYS A 1 89 ? 13.946 -6.630 -10.741 1.00 98.12 89 LYS A CA 1
ATOM 659 C C . LYS A 1 89 ? 15.422 -6.330 -10.534 1.00 98.12 89 LYS A C 1
ATOM 661 O O . LYS A 1 89 ? 16.210 -7.258 -10.369 1.00 98.12 89 LYS A O 1
ATOM 666 N N . ALA A 1 90 ? 15.768 -5.051 -10.504 1.00 98.25 90 ALA A N 1
ATOM 667 C CA . ALA A 1 90 ? 17.050 -4.573 -10.014 1.00 98.25 90 ALA A CA 1
ATOM 668 C C . ALA A 1 90 ? 16.926 -4.295 -8.514 1.00 98.25 90 ALA A C 1
ATOM 670 O O . ALA A 1 90 ? 16.102 -3.482 -8.094 1.00 98.25 90 ALA A O 1
ATOM 671 N N . ILE A 1 91 ? 17.718 -4.999 -7.714 1.00 97.75 91 ILE A N 1
ATOM 672 C CA . ILE A 1 91 ? 17.665 -5.018 -6.254 1.00 97.75 91 ILE A CA 1
ATOM 673 C C . ILE A 1 91 ? 19.010 -4.522 -5.731 1.00 97.75 91 ILE A C 1
ATOM 675 O O . ILE A 1 91 ? 20.054 -5.077 -6.074 1.00 97.75 91 ILE A O 1
ATOM 679 N N . VAL A 1 92 ? 18.979 -3.494 -4.887 1.00 97.31 92 VAL A N 1
ATOM 680 C CA . VAL A 1 92 ? 20.171 -2.862 -4.318 1.00 97.31 92 VAL A CA 1
ATOM 681 C C . VAL A 1 92 ? 20.079 -2.847 -2.799 1.00 97.31 92 VAL A C 1
ATOM 683 O O . VAL A 1 92 ? 19.094 -2.386 -2.222 1.00 97.31 92 VAL A O 1
ATOM 686 N N . ALA A 1 93 ? 21.136 -3.315 -2.148 1.00 95.06 93 ALA A N 1
ATOM 687 C CA . ALA A 1 93 ? 21.337 -3.250 -0.707 1.00 95.06 93 ALA A CA 1
ATOM 688 C C . ALA A 1 93 ? 22.802 -2.896 -0.400 1.00 95.06 93 ALA A C 1
ATOM 690 O O . ALA A 1 93 ? 23.624 -2.754 -1.306 1.00 95.06 93 ALA A O 1
ATOM 691 N N . GLU A 1 94 ? 23.162 -2.746 0.876 1.00 90.69 94 GLU A N 1
ATOM 692 C CA . GLU A 1 94 ? 24.558 -2.492 1.256 1.00 90.69 94 GLU A CA 1
ATOM 693 C C . GLU A 1 94 ? 25.475 -3.623 0.751 1.00 90.69 94 GLU A C 1
ATOM 695 O O . GLU A 1 94 ? 25.361 -4.772 1.179 1.00 90.69 94 GLU A O 1
ATOM 700 N N . GLY A 1 95 ? 26.377 -3.287 -0.180 1.00 91.25 95 GLY A N 1
ATOM 701 C CA . GLY A 1 95 ? 27.338 -4.226 -0.766 1.00 91.25 95 GLY A CA 1
ATOM 702 C C . GLY A 1 95 ? 26.730 -5.292 -1.685 1.00 91.25 95 GLY A C 1
ATOM 703 O O . GLY A 1 95 ? 27.411 -6.270 -1.984 1.00 91.25 95 GLY A O 1
ATOM 704 N N . VAL A 1 96 ? 25.468 -5.142 -2.107 1.00 95.31 96 VAL A N 1
ATOM 705 C CA . VAL A 1 96 ? 24.764 -6.118 -2.953 1.00 95.31 96 VAL A CA 1
ATOM 706 C C . VAL A 1 96 ? 24.000 -5.404 -4.065 1.00 95.31 96 VAL A C 1
ATOM 708 O O . VAL A 1 96 ? 23.170 -4.538 -3.798 1.00 95.31 96 VAL A O 1
ATOM 711 N N . GLU A 1 97 ? 24.235 -5.830 -5.303 1.00 97.69 97 GLU A N 1
ATOM 712 C CA . GLU A 1 97 ? 23.483 -5.433 -6.493 1.00 97.69 97 GLU A CA 1
ATOM 713 C C . GLU A 1 97 ? 23.088 -6.698 -7.257 1.00 97.69 97 GLU A C 1
ATOM 715 O O . GLU A 1 97 ? 23.931 -7.553 -7.528 1.00 97.69 97 GLU A O 1
ATOM 720 N N . VAL A 1 98 ? 21.801 -6.853 -7.563 1.00 98.12 98 VAL A N 1
ATOM 721 C CA . VAL A 1 98 ? 21.267 -8.041 -8.240 1.00 98.12 98 VAL A CA 1
ATOM 722 C C . VAL A 1 98 ? 20.262 -7.618 -9.297 1.00 98.12 98 VAL A C 1
ATOM 724 O O . VAL A 1 98 ? 19.364 -6.831 -9.016 1.00 98.12 98 VAL A O 1
ATOM 727 N N . ILE A 1 99 ? 20.362 -8.205 -10.488 1.00 98.25 99 ILE A N 1
ATOM 728 C CA . ILE A 1 99 ? 19.299 -8.181 -11.493 1.00 98.25 99 ILE A CA 1
ATOM 729 C C . ILE A 1 99 ? 18.711 -9.588 -11.565 1.00 98.25 99 ILE A C 1
ATOM 731 O O . ILE A 1 99 ? 19.399 -10.549 -11.910 1.00 98.25 99 ILE A O 1
ATOM 735 N N . ALA A 1 100 ? 17.441 -9.723 -11.200 1.00 98.19 100 ALA A N 1
ATOM 736 C CA . ALA A 1 100 ? 16.733 -10.995 -11.190 1.00 98.19 100 ALA A CA 1
ATOM 737 C C . ALA A 1 100 ? 15.691 -11.035 -12.312 1.00 98.19 100 ALA A C 1
ATOM 739 O O . ALA A 1 100 ? 14.873 -10.124 -12.422 1.00 98.19 100 ALA A O 1
ATOM 740 N N . HIS A 1 101 ? 15.679 -12.123 -13.087 1.00 97.88 101 HIS A N 1
ATOM 741 C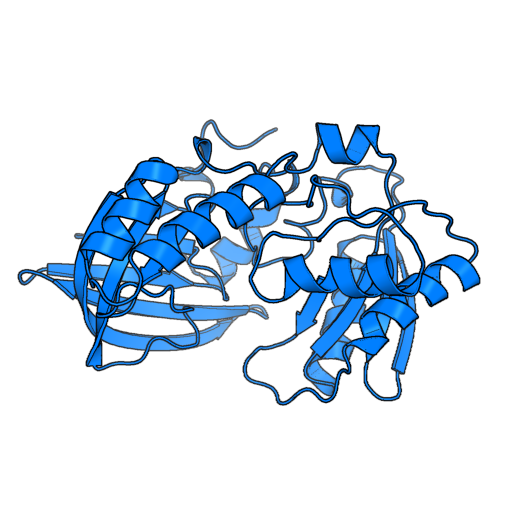 CA . HIS A 1 101 ? 14.658 -12.404 -14.099 1.00 97.88 101 HIS A CA 1
ATOM 742 C C . HIS A 1 101 ? 13.903 -13.694 -13.769 1.00 97.88 101 HIS A C 1
ATOM 744 O O . HIS A 1 101 ? 14.519 -14.685 -13.378 1.00 97.88 101 HIS A O 1
ATOM 750 N N . GLY A 1 102 ? 12.588 -13.730 -13.987 1.00 96.81 102 GLY A N 1
ATOM 751 C CA . GLY A 1 102 ? 11.773 -14.924 -13.732 1.00 96.81 102 GLY A CA 1
ATOM 752 C C . GLY A 1 102 ? 10.291 -14.598 -13.589 1.00 96.81 102 GLY A C 1
ATOM 753 O O . GLY A 1 102 ? 9.834 -13.600 -14.134 1.00 96.81 102 GLY A O 1
ATOM 754 N N . SER A 1 103 ? 9.538 -15.413 -12.843 1.00 95.81 103 SER A N 1
ATOM 755 C CA . SER A 1 103 ? 8.172 -15.030 -12.459 1.00 95.81 103 SER A CA 1
ATOM 756 C C . SER A 1 103 ? 8.195 -13.886 -11.438 1.00 95.81 103 SER A C 1
ATOM 758 O O . SER A 1 103 ? 9.211 -13.657 -10.765 1.00 95.81 103 SER A O 1
ATOM 760 N N . VAL A 1 104 ? 7.067 -13.187 -11.290 1.00 95.06 104 VAL A N 1
ATOM 761 C CA . VAL A 1 104 ? 6.890 -12.120 -10.290 1.00 95.06 104 VAL A CA 1
ATOM 762 C C . VAL A 1 104 ? 7.186 -12.639 -8.879 1.00 95.06 104 VAL A C 1
ATOM 764 O O . VAL A 1 104 ? 7.870 -11.980 -8.095 1.00 95.06 104 VAL A O 1
ATOM 767 N N . GLU A 1 105 ? 6.732 -13.844 -8.547 1.00 92.94 105 GLU A N 1
ATOM 768 C CA . GLU A 1 105 ? 6.928 -14.472 -7.242 1.00 92.94 105 GLU A CA 1
ATOM 769 C C . GLU A 1 105 ? 8.381 -14.871 -7.011 1.00 92.94 105 GLU A C 1
ATOM 771 O O . GLU A 1 105 ? 8.919 -14.611 -5.934 1.00 92.94 105 GLU A O 1
ATOM 776 N N . ALA A 1 106 ? 9.027 -15.495 -8.001 1.00 94.75 106 ALA A N 1
ATOM 777 C CA . ALA A 1 106 ? 10.395 -15.987 -7.870 1.00 94.75 106 ALA A CA 1
ATOM 778 C C . ALA A 1 106 ? 11.386 -14.843 -7.642 1.00 94.75 106 ALA A C 1
ATOM 780 O O . ALA A 1 106 ? 12.163 -14.868 -6.688 1.00 94.75 106 ALA A O 1
ATOM 781 N N . THR A 1 107 ? 11.304 -13.802 -8.464 1.00 96.50 107 THR A N 1
ATOM 782 C CA . THR A 1 107 ? 12.149 -12.607 -8.342 1.00 96.50 107 THR A CA 1
ATOM 783 C C . THR A 1 107 ? 11.850 -11.830 -7.053 1.00 96.50 107 THR A C 1
ATOM 785 O O . THR A 1 107 ? 12.766 -11.328 -6.404 1.00 96.50 107 THR A O 1
ATOM 788 N N . SER A 1 108 ? 10.592 -11.795 -6.599 1.00 93.62 108 SER A N 1
ATOM 789 C CA . SER A 1 108 ? 10.241 -11.192 -5.303 1.00 93.62 108 SER A CA 1
ATOM 790 C C . SER A 1 108 ? 10.773 -11.990 -4.108 1.00 93.62 108 SER A C 1
ATOM 792 O O . SER A 1 108 ? 11.133 -11.395 -3.093 1.00 93.62 108 SER A O 1
ATOM 794 N N . ARG A 1 109 ? 10.862 -13.327 -4.205 1.00 92.94 109 ARG A N 1
ATOM 795 C CA . ARG A 1 109 ? 11.537 -14.149 -3.184 1.00 92.94 109 ARG A CA 1
ATOM 796 C C . ARG A 1 109 ? 13.025 -13.817 -3.096 1.00 92.94 109 ARG A C 1
ATOM 798 O O . ARG A 1 109 ? 13.526 -13.706 -1.985 1.00 92.94 109 ARG A O 1
ATOM 805 N N . VAL A 1 110 ? 13.704 -13.591 -4.225 1.00 95.88 110 VAL A N 1
ATOM 806 C CA . VAL A 1 110 ? 15.112 -13.143 -4.234 1.00 95.88 110 VAL A CA 1
ATOM 807 C C . VAL A 1 110 ? 15.267 -11.820 -3.481 1.00 95.88 110 VAL A C 1
ATOM 809 O O . VAL A 1 110 ? 16.110 -11.722 -2.594 1.00 95.88 110 VAL A O 1
ATOM 812 N N . ALA A 1 111 ? 14.414 -10.831 -3.765 1.00 94.75 111 ALA A N 1
ATOM 813 C CA . ALA A 1 111 ? 14.446 -9.549 -3.060 1.00 94.75 111 ALA A CA 1
ATOM 814 C C . ALA A 1 111 ? 14.235 -9.707 -1.543 1.00 94.75 111 ALA A C 1
ATOM 816 O O . ALA A 1 111 ? 14.968 -9.105 -0.763 1.00 94.75 111 ALA A O 1
ATOM 817 N N . ARG A 1 112 ? 13.287 -10.559 -1.120 1.00 91.38 112 ARG A N 1
ATOM 818 C CA . ARG A 1 112 ? 13.045 -10.852 0.305 1.00 91.38 112 ARG A CA 1
ATOM 819 C C . ARG A 1 112 ? 14.230 -11.531 0.989 1.00 91.38 112 ARG A C 1
ATOM 821 O O . ARG A 1 112 ? 14.542 -11.159 2.110 1.00 91.38 112 ARG A O 1
ATOM 828 N N . LEU A 1 113 ? 14.892 -12.480 0.325 1.00 92.00 113 LEU A N 1
ATOM 829 C CA . LEU A 1 113 ? 16.079 -13.156 0.867 1.00 92.00 113 LEU A CA 1
ATOM 830 C C . LEU A 1 113 ? 17.248 -12.185 1.073 1.00 92.00 113 LEU A C 1
ATOM 832 O O . LEU A 1 113 ? 17.976 -12.279 2.052 1.00 92.00 113 LEU A O 1
ATOM 836 N N . ILE A 1 114 ? 17.430 -11.225 0.165 1.00 93.94 114 ILE A N 1
ATOM 837 C CA . ILE A 1 114 ? 18.450 -10.186 0.350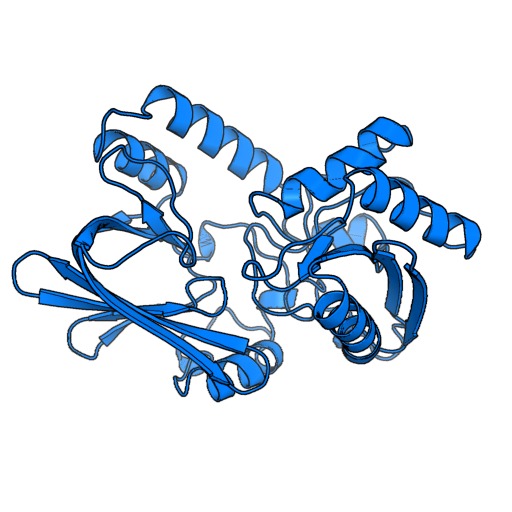 1.00 93.94 114 ILE A CA 1
ATOM 838 C C . ILE A 1 114 ? 18.030 -9.248 1.488 1.00 93.94 114 ILE A C 1
ATOM 840 O O . ILE A 1 114 ? 18.853 -8.896 2.332 1.00 93.94 114 ILE A O 1
ATOM 844 N N . ALA A 1 115 ? 16.750 -8.868 1.542 1.00 91.25 115 ALA A N 1
ATOM 845 C CA . ALA A 1 115 ? 16.225 -8.003 2.590 1.00 91.25 115 ALA A CA 1
ATOM 846 C C . ALA A 1 115 ? 16.343 -8.629 3.987 1.00 91.25 115 ALA A C 1
ATOM 848 O O . ALA A 1 115 ? 16.700 -7.913 4.912 1.00 91.25 115 ALA A O 1
ATOM 849 N N . SER A 1 116 ? 16.132 -9.941 4.150 1.00 88.31 116 SER A N 1
ATOM 850 C CA . SER A 1 116 ? 16.256 -10.606 5.458 1.00 88.31 116 SER A CA 1
ATOM 851 C C . SER A 1 116 ? 17.672 -10.557 6.037 1.00 88.31 116 SER A C 1
ATOM 853 O O . SER A 1 116 ? 17.831 -10.576 7.253 1.00 88.31 116 SER A O 1
ATOM 855 N N . GLU A 1 117 ? 18.687 -10.467 5.175 1.00 89.06 117 GLU A N 1
ATOM 856 C CA . GLU A 1 117 ? 20.099 -10.353 5.562 1.00 89.06 117 GLU A CA 1
ATOM 857 C C . GLU A 1 117 ? 20.569 -8.893 5.690 1.00 89.06 117 GLU A C 1
ATOM 859 O O . GLU A 1 117 ? 21.575 -8.605 6.343 1.00 89.06 117 GLU A O 1
ATOM 864 N N . ARG A 1 118 ? 19.885 -7.952 5.023 1.00 91.06 118 ARG A N 1
ATOM 865 C CA . ARG A 1 118 ? 20.318 -6.546 4.882 1.00 91.06 118 ARG A CA 1
ATOM 866 C C . ARG A 1 118 ? 19.356 -5.525 5.497 1.00 91.06 118 ARG A C 1
ATOM 868 O O . ARG A 1 118 ? 19.609 -4.322 5.416 1.00 91.06 118 ARG A O 1
ATOM 875 N N . GLY A 1 119 ? 18.257 -5.968 6.096 1.00 87.88 119 GLY A N 1
ATOM 876 C CA . GLY A 1 119 ? 17.191 -5.131 6.643 1.00 87.88 119 GLY A CA 1
ATOM 877 C C . GLY A 1 119 ? 16.227 -4.599 5.584 1.00 87.88 119 GLY A C 1
ATOM 878 O O . GLY A 1 119 ? 15.027 -4.841 5.664 1.00 87.88 119 GLY A O 1
ATOM 879 N N . LEU A 1 120 ? 16.742 -3.873 4.586 1.00 90.38 120 LEU A N 1
ATOM 880 C CA . LEU A 1 120 ? 15.944 -3.247 3.524 1.00 90.38 120 LEU A CA 1
ATOM 881 C C . LEU A 1 120 ? 16.696 -3.300 2.193 1.00 90.38 120 LEU A C 1
ATOM 883 O O . LEU A 1 120 ? 17.921 -3.152 2.167 1.00 90.38 120 LEU A O 1
ATOM 887 N N . VAL A 1 121 ? 15.958 -3.436 1.096 1.00 93.94 121 VAL A N 1
ATOM 888 C CA . VAL A 1 121 ? 16.474 -3.294 -0.269 1.00 93.94 121 VAL A CA 1
ATOM 889 C C . VAL A 1 121 ? 15.724 -2.197 -1.011 1.00 93.94 121 VAL A C 1
ATOM 891 O O . VAL A 1 121 ? 14.515 -2.055 -0.834 1.00 93.94 121 VAL A O 1
ATOM 894 N N . ALA A 1 122 ? 16.423 -1.462 -1.872 1.00 95.38 122 ALA A N 1
ATOM 895 C CA . ALA A 1 122 ? 15.826 -0.568 -2.854 1.00 95.38 122 ALA A CA 1
ATOM 896 C C . ALA A 1 122 ? 15.639 -1.343 -4.153 1.00 95.38 122 ALA A C 1
ATOM 898 O O . ALA A 1 122 ? 16.526 -2.091 -4.567 1.00 95.38 122 ALA A O 1
ATOM 899 N N . MET A 1 123 ? 14.490 -1.171 -4.799 1.00 95.94 123 MET A N 1
ATOM 900 C CA . MET A 1 123 ? 14.153 -1.961 -5.971 1.00 95.94 123 MET A CA 1
ATOM 901 C C . MET A 1 123 ? 13.484 -1.133 -7.068 1.00 95.94 123 MET A C 1
ATOM 903 O O . MET A 1 123 ? 12.466 -0.461 -6.854 1.00 95.94 123 MET A O 1
ATOM 907 N N . ALA A 1 124 ? 14.042 -1.252 -8.270 1.00 97.00 124 ALA A N 1
ATOM 908 C CA . ALA A 1 124 ? 13.394 -0.907 -9.525 1.00 97.00 124 ALA A CA 1
ATOM 909 C C . ALA A 1 124 ? 12.916 -2.211 -10.164 1.00 97.00 124 ALA A C 1
ATOM 911 O O . ALA A 1 124 ? 13.647 -3.202 -10.192 1.00 97.00 124 ALA A O 1
ATOM 912 N N . ARG A 1 125 ? 11.662 -2.257 -10.605 1.00 96.06 125 ARG A N 1
ATOM 913 C CA . ARG A 1 125 ? 11.054 -3.498 -11.079 1.00 96.06 125 ARG A CA 1
ATOM 914 C C . ARG A 1 125 ? 10.069 -3.247 -12.193 1.00 96.06 125 ARG A C 1
ATOM 916 O O . ARG A 1 125 ? 9.403 -2.216 -12.175 1.00 96.06 125 ARG A O 1
ATOM 923 N N . ASP A 1 126 ? 9.958 -4.252 -13.052 1.00 96.94 126 ASP A N 1
ATOM 924 C CA . ASP A 1 126 ? 8.817 -4.491 -13.924 1.00 96.94 126 ASP A CA 1
ATOM 925 C C . ASP A 1 126 ? 8.319 -3.228 -14.652 1.00 96.94 126 ASP A C 1
ATOM 927 O O . ASP A 1 126 ? 7.164 -2.843 -14.456 1.00 96.94 126 ASP A O 1
ATOM 931 N N . PRO A 1 127 ? 9.158 -2.542 -15.461 1.00 96.38 127 PRO A N 1
ATOM 932 C CA . PRO A 1 127 ? 8.668 -1.452 -16.296 1.00 96.38 127 PRO A CA 1
ATOM 933 C C . PRO A 1 127 ? 7.525 -1.939 -17.188 1.00 96.38 127 PRO A C 1
ATOM 935 O O . PRO A 1 127 ? 7.572 -3.040 -17.743 1.00 96.38 127 PRO A O 1
ATOM 938 N N . VAL A 1 128 ? 6.492 -1.113 -17.313 1.00 96.88 128 VAL A N 1
ATOM 939 C CA . VAL A 1 128 ? 5.309 -1.375 -18.136 1.00 96.88 128 VAL A CA 1
ATOM 940 C C . VAL A 1 128 ? 5.049 -0.185 -19.048 1.00 96.88 128 VAL A C 1
ATOM 942 O O . VAL A 1 128 ? 5.496 0.930 -18.773 1.00 96.88 128 VAL A O 1
ATOM 945 N N . ALA A 1 129 ? 4.297 -0.409 -20.126 1.00 97.12 129 ALA A N 1
ATOM 946 C CA . ALA A 1 129 ? 3.807 0.685 -20.954 1.00 97.12 129 ALA A CA 1
ATOM 947 C C . ALA A 1 129 ? 2.945 1.647 -20.119 1.00 97.12 129 ALA A C 1
ATOM 949 O O . ALA A 1 129 ? 2.200 1.217 -19.237 1.00 97.12 129 ALA A O 1
ATOM 950 N N . LEU A 1 130 ? 2.989 2.944 -20.438 1.00 96.50 130 LEU A N 1
ATOM 951 C CA . LEU A 1 130 ? 2.173 3.949 -19.751 1.00 96.50 130 LEU A CA 1
ATOM 952 C C . LEU A 1 130 ? 0.676 3.611 -19.810 1.00 96.50 130 LEU A C 1
ATOM 954 O O . LEU A 1 130 ? -0.015 3.732 -18.805 1.00 96.50 130 LEU A O 1
ATOM 958 N N . SER A 1 131 ? 0.188 3.143 -20.963 1.00 97.69 131 SER A N 1
ATOM 959 C CA . SER A 1 131 ? -1.204 2.705 -21.116 1.00 97.69 131 SER A CA 1
ATOM 960 C C . SER A 1 131 ? -1.568 1.594 -20.131 1.00 97.69 131 SER A C 1
ATOM 962 O O . SER A 1 131 ? -2.616 1.667 -19.503 1.00 97.69 131 SER A O 1
ATOM 964 N N . TYR A 1 132 ? -0.669 0.626 -19.930 1.00 97.94 132 TYR A N 1
ATOM 965 C CA . TYR A 1 132 ? -0.861 -0.460 -18.971 1.00 97.94 132 TYR A CA 1
ATOM 966 C C . TYR A 1 132 ? -0.916 0.065 -17.531 1.00 97.94 132 TYR A C 1
ATOM 968 O O . TYR A 1 132 ? -1.783 -0.338 -16.766 1.00 97.94 132 TYR A O 1
ATOM 976 N N . ALA A 1 133 ? -0.019 0.983 -17.153 1.00 97.31 133 ALA A N 1
ATOM 977 C CA . ALA A 1 133 ? -0.029 1.579 -15.814 1.00 97.31 133 ALA A CA 1
ATOM 978 C C . ALA A 1 133 ? -1.306 2.395 -15.543 1.00 97.31 133 ALA A C 1
ATOM 980 O O . ALA A 1 133 ? -1.822 2.376 -14.430 1.00 97.31 133 ALA A O 1
ATOM 981 N N . VAL A 1 134 ? -1.830 3.097 -16.552 1.00 96.75 134 VAL A N 1
ATOM 982 C CA . VAL A 1 134 ? -3.090 3.849 -16.440 1.00 96.75 134 VAL A CA 1
ATOM 983 C C . VAL A 1 134 ? -4.298 2.916 -16.338 1.00 96.75 134 VAL A C 1
ATOM 985 O O . VAL A 1 134 ? -5.225 3.218 -15.594 1.00 96.75 134 VAL A O 1
ATOM 988 N N . GLU A 1 135 ? -4.289 1.799 -17.067 1.00 97.62 135 GLU A N 1
ATOM 989 C CA . GLU A 1 135 ? -5.391 0.831 -17.088 1.00 97.62 135 GLU A CA 1
ATOM 990 C C . GLU A 1 135 ? -5.432 -0.055 -15.835 1.00 97.62 135 GLU A C 1
ATOM 992 O O . GLU A 1 135 ? -6.500 -0.251 -15.264 1.00 97.62 135 GLU A O 1
ATOM 997 N N . HIS A 1 136 ? -4.277 -0.556 -15.388 1.00 98.00 136 HIS A N 1
ATOM 998 C CA . HIS A 1 136 ? -4.180 -1.578 -14.337 1.00 98.00 136 HIS A CA 1
ATOM 999 C C . HIS A 1 136 ? -3.599 -1.073 -13.009 1.00 98.00 136 HIS A C 1
ATOM 1001 O O . HIS A 1 136 ? -3.551 -1.829 -12.033 1.00 98.00 136 HIS A O 1
ATOM 1007 N N . GLY A 1 137 ? -3.103 0.165 -12.966 1.00 97.88 137 GLY A N 1
ATOM 1008 C CA . GLY A 1 137 ? -2.609 0.822 -11.757 1.00 97.88 137 GLY A CA 1
ATOM 1009 C C . GLY A 1 137 ? -3.671 1.691 -11.083 1.00 97.88 137 GLY A C 1
ATOM 1010 O O . GLY A 1 137 ? -4.871 1.524 -11.278 1.00 97.88 137 GLY A O 1
ATOM 1011 N N . ALA A 1 138 ? -3.216 2.648 -10.280 1.00 98.12 138 ALA A N 1
ATOM 1012 C CA . ALA A 1 138 ? -4.051 3.534 -9.477 1.00 98.12 138 ALA A CA 1
ATOM 1013 C C . ALA A 1 138 ? -3.834 5.015 -9.856 1.00 98.12 138 ALA A C 1
ATOM 1015 O O . ALA A 1 138 ? -3.270 5.777 -9.061 1.00 98.12 138 ALA A O 1
ATOM 1016 N N . PRO A 1 139 ? -4.240 5.449 -11.066 1.00 98.12 139 PRO A N 1
ATOM 1017 C CA . PRO A 1 139 ? -4.017 6.814 -11.532 1.00 98.12 139 PRO A CA 1
ATOM 1018 C C . PRO A 1 139 ? -4.621 7.866 -10.588 1.00 98.12 139 PRO A C 1
ATOM 1020 O O . PRO A 1 139 ? -5.746 7.725 -10.106 1.00 98.12 139 PRO A O 1
ATOM 1023 N N . GLY A 1 140 ? -3.869 8.938 -10.323 1.00 97.69 140 GLY A N 1
ATOM 1024 C CA . GLY A 1 140 ? -4.292 10.047 -9.458 1.00 97.69 140 GLY A CA 1
ATOM 1025 C C . GLY A 1 140 ? -4.100 9.812 -7.955 1.00 97.69 140 GLY A C 1
ATOM 1026 O O . GLY A 1 140 ? -4.433 10.685 -7.144 1.00 97.69 140 GLY A O 1
ATOM 1027 N N . ALA A 1 141 ? -3.596 8.645 -7.545 1.00 97.38 141 ALA A N 1
ATOM 1028 C CA . ALA A 1 141 ? -3.443 8.316 -6.133 1.00 97.38 141 ALA A CA 1
ATOM 1029 C C . ALA A 1 141 ? -2.401 9.181 -5.410 1.00 97.38 141 ALA A C 1
ATOM 1031 O O . ALA A 1 141 ? -2.611 9.534 -4.246 1.00 97.38 141 ALA A O 1
ATOM 1032 N N . ILE A 1 142 ? -1.299 9.550 -6.072 1.00 96.31 142 ILE A N 1
ATOM 1033 C CA . ILE A 1 142 ? -0.281 10.424 -5.479 1.00 96.31 142 ILE A CA 1
ATOM 1034 C C . ILE A 1 142 ? -0.863 11.822 -5.286 1.00 96.31 142 ILE A C 1
ATOM 1036 O O . ILE A 1 142 ? -0.760 12.370 -4.190 1.00 96.31 142 ILE A O 1
ATOM 1040 N N . SER A 1 143 ? -1.548 12.370 -6.294 1.00 97.12 143 SER A N 1
ATOM 1041 C CA . SER A 1 143 ? -2.224 13.668 -6.171 1.00 97.12 143 SER A CA 1
ATOM 1042 C C . SER A 1 143 ? -3.252 13.665 -5.039 1.00 97.12 143 SER A C 1
ATOM 1044 O O . SER A 1 143 ? -3.290 14.596 -4.234 1.00 97.12 143 SER A O 1
ATOM 1046 N N . LYS A 1 144 ? -4.041 12.588 -4.911 1.00 97.75 144 LYS A N 1
ATOM 1047 C CA . LYS A 1 144 ? -4.994 12.436 -3.806 1.00 97.75 144 LYS A CA 1
ATOM 1048 C C . LYS A 1 144 ? -4.300 12.412 -2.440 1.00 97.75 144 LYS A C 1
ATOM 1050 O O . LYS A 1 144 ? -4.777 13.063 -1.513 1.00 97.75 144 LYS A O 1
ATOM 1055 N N . ALA A 1 145 ? -3.179 11.703 -2.306 1.00 96.06 145 ALA A N 1
ATOM 1056 C CA . ALA A 1 145 ? -2.415 11.666 -1.057 1.00 96.06 145 ALA A CA 1
ATOM 1057 C C . ALA A 1 145 ? -1.769 13.016 -0.711 1.00 96.06 145 ALA A C 1
ATOM 1059 O O . ALA A 1 145 ? -1.739 13.389 0.461 1.00 96.06 145 ALA A O 1
ATOM 1060 N N . LEU A 1 146 ? -1.304 13.773 -1.707 1.00 95.94 146 LEU A N 1
ATOM 1061 C CA . LEU A 1 146 ? -0.772 15.121 -1.494 1.00 95.94 146 LEU A CA 1
ATOM 1062 C C . LEU A 1 146 ? -1.853 16.081 -0.998 1.00 95.94 146 LEU A C 1
ATOM 1064 O O . LEU A 1 146 ? -1.630 16.811 -0.035 1.00 95.94 146 LEU A O 1
ATOM 1068 N N . GLU A 1 147 ? -3.039 16.043 -1.605 1.00 97.25 147 GLU A N 1
ATOM 1069 C CA . GLU A 1 147 ? -4.172 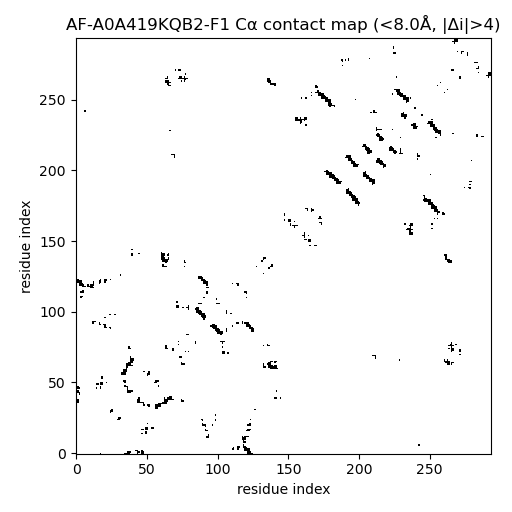16.861 -1.167 1.00 97.25 147 GLU A CA 1
ATOM 1070 C C . GLU A 1 147 ? -4.636 16.485 0.249 1.00 97.25 147 GLU A C 1
ATOM 1072 O O . GLU A 1 147 ? -4.864 17.373 1.074 1.00 97.25 147 GLU A O 1
ATOM 1077 N N . LEU A 1 148 ? -4.697 15.187 0.573 1.00 96.44 148 LEU A N 1
ATOM 1078 C CA . LEU A 1 148 ? -4.944 14.722 1.941 1.00 96.44 148 LEU A CA 1
ATOM 1079 C C . LEU A 1 148 ? -3.900 15.290 2.912 1.00 96.44 148 LEU A C 1
ATOM 1081 O O . LEU A 1 148 ? -4.263 15.833 3.954 1.00 96.44 148 LEU A O 1
ATOM 1085 N N . GLY A 1 149 ? -2.614 15.200 2.563 1.00 95.06 149 GLY A N 1
ATOM 1086 C CA . GLY A 1 149 ? -1.518 15.720 3.377 1.00 95.06 149 GLY A CA 1
ATOM 1087 C C . GLY A 1 149 ? -1.639 17.223 3.631 1.00 95.06 149 GLY A C 1
ATOM 1088 O O . GLY A 1 149 ? -1.523 17.660 4.773 1.00 95.06 149 GLY A O 1
ATOM 1089 N N . HIS A 1 150 ? -1.949 18.022 2.604 1.00 95.44 150 HIS A N 1
ATOM 1090 C CA . HIS A 1 150 ? -2.166 19.464 2.760 1.00 95.44 150 HIS A CA 1
ATOM 1091 C C . HIS A 1 150 ? -3.337 19.800 3.685 1.00 95.44 150 HIS A C 1
ATOM 1093 O O . HIS A 1 150 ? -3.286 20.810 4.387 1.00 95.44 150 HIS A O 1
ATOM 1099 N N . ARG A 1 151 ? -4.404 18.996 3.674 1.00 93.62 151 ARG A N 1
ATOM 1100 C CA . ARG A 1 151 ? -5.558 19.181 4.565 1.00 93.62 151 ARG A CA 1
ATOM 1101 C C . ARG A 1 151 ? -5.211 18.816 5.994 1.00 93.62 151 ARG A C 1
ATOM 1103 O O . ARG A 1 151 ? -5.441 19.619 6.891 1.00 93.62 151 ARG A O 1
ATOM 1110 N N . LEU A 1 152 ? -4.587 17.657 6.178 1.00 92.12 152 LEU A N 1
ATOM 1111 C CA . LEU A 1 152 ? -4.176 17.175 7.486 1.00 92.12 152 LEU A CA 1
ATOM 1112 C C . LEU A 1 152 ? -3.195 18.146 8.153 1.00 92.12 152 LEU A C 1
ATOM 1114 O O . LEU A 1 152 ? -3.389 18.516 9.302 1.00 92.12 152 LEU A O 1
ATOM 1118 N N . LEU A 1 153 ? -2.197 18.648 7.417 1.00 92.62 153 LEU A N 1
ATOM 1119 C CA . LEU A 1 153 ? -1.219 19.612 7.938 1.00 92.62 153 LEU A CA 1
ATOM 1120 C C . LEU A 1 153 ? -1.841 20.931 8.419 1.00 92.62 153 LEU A C 1
ATOM 1122 O O . LEU A 1 153 ? -1.238 21.608 9.245 1.00 92.62 153 LEU A O 1
ATOM 1126 N N . LYS A 1 154 ? -3.025 21.311 7.920 1.00 93.94 154 LYS A N 1
ATOM 1127 C CA . LYS A 1 154 ? -3.732 22.522 8.371 1.00 93.94 154 LYS A CA 1
ATOM 1128 C C . LYS A 1 154 ? -4.466 22.332 9.697 1.00 93.94 154 LYS A C 1
ATOM 1130 O O . LYS A 1 154 ? -4.737 23.333 10.346 1.00 93.94 154 LYS A O 1
ATOM 1135 N N . ALA A 1 155 ? -4.802 21.094 10.052 1.00 91.81 155 ALA A N 1
ATOM 1136 C CA . ALA A 1 155 ? -5.548 20.749 11.262 1.00 91.81 155 ALA A CA 1
ATOM 1137 C C . ALA A 1 155 ? -4.711 19.933 12.266 1.00 91.81 155 ALA A C 1
ATOM 1139 O O . ALA A 1 155 ? -5.199 19.576 13.331 1.00 91.81 155 ALA A O 1
ATOM 1140 N N . LEU A 1 156 ? -3.455 19.610 11.940 1.00 89.31 156 LEU A N 1
ATOM 1141 C CA . LEU A 1 156 ? -2.594 18.775 12.776 1.00 89.31 156 LEU A CA 1
ATOM 1142 C C . LEU A 1 156 ? -2.388 19.408 14.160 1.00 89.31 156 LEU A C 1
ATOM 1144 O O . LEU A 1 156 ? -2.078 20.596 14.259 1.00 89.31 156 LEU A O 1
ATOM 1148 N N . GLY A 1 157 ? -2.528 18.607 15.218 1.00 87.44 157 GLY A N 1
ATOM 1149 C CA . GLY A 1 157 ? -2.489 19.080 16.604 1.00 87.44 157 GLY A CA 1
ATOM 1150 C C . GLY A 1 157 ? -3.845 19.551 17.142 1.00 87.44 157 GLY A C 1
ATOM 1151 O O . GLY A 1 157 ? -3.940 19.872 18.323 1.00 87.44 157 GLY A O 1
ATOM 1152 N N . GLU A 1 158 ? -4.899 19.559 16.319 1.00 93.44 158 GLU A N 1
ATOM 1153 C CA . GLU A 1 158 ? -6.284 19.795 16.758 1.00 93.44 158 GLU A CA 1
ATOM 1154 C C . GLU A 1 158 ? -7.000 18.497 17.194 1.00 93.44 158 GLU A C 1
ATOM 1156 O O . GLU A 1 158 ? -8.205 18.515 17.447 1.00 93.44 158 GLU A O 1
ATOM 1161 N N . GLY A 1 159 ? -6.277 17.372 17.279 1.00 93.81 159 GLY A N 1
ATOM 1162 C CA . GLY A 1 159 ? -6.800 16.076 17.718 1.00 93.81 159 GLY A CA 1
ATOM 1163 C C . GLY A 1 159 ? -7.850 15.510 16.766 1.00 93.81 159 GLY A C 1
ATOM 1164 O O . GLY A 1 159 ? -7.608 15.417 15.559 1.00 93.81 159 GLY A O 1
ATOM 1165 N N . GLU A 1 160 ? -9.026 15.161 17.295 1.00 95.94 160 GLU A N 1
ATOM 1166 C CA . GLU A 1 160 ? -10.153 14.593 16.537 1.00 95.94 160 GLU A CA 1
ATOM 1167 C C . GLU A 1 160 ? -10.480 15.391 15.270 1.00 95.94 160 GLU A C 1
ATOM 1169 O O . GLU A 1 160 ? -10.664 14.811 14.202 1.00 95.94 160 GLU A O 1
ATOM 1174 N N . ARG A 1 161 ? -10.441 16.727 15.338 1.00 95.69 161 ARG A N 1
ATOM 1175 C CA . ARG A 1 161 ? -10.749 17.595 14.194 1.00 95.69 161 ARG A CA 1
ATOM 1176 C C . ARG A 1 161 ? -9.802 17.384 13.004 1.00 95.69 161 ARG A C 1
ATOM 1178 O O . ARG A 1 161 ? -10.210 17.533 11.850 1.00 95.69 161 ARG A O 1
ATOM 1185 N N . ALA A 1 162 ? -8.545 17.010 13.251 1.00 96.56 162 ALA A N 1
ATOM 1186 C CA . ALA A 1 162 ? -7.613 16.660 12.180 1.00 96.56 162 ALA A CA 1
ATOM 1187 C C . ALA A 1 162 ? -8.014 15.343 11.497 1.00 96.56 162 ALA A C 1
ATOM 1189 O O . ALA A 1 162 ? -7.946 15.223 10.269 1.00 96.56 162 ALA A O 1
ATOM 1190 N N . VAL A 1 163 ? -8.472 14.375 12.295 1.00 97.88 163 VAL A N 1
ATOM 1191 C CA . VAL A 1 163 ? -8.967 13.079 11.824 1.00 97.88 163 VAL A CA 1
ATOM 1192 C C . VAL A 1 163 ? -10.261 13.262 11.028 1.00 97.88 163 VAL A C 1
ATOM 1194 O O . VAL A 1 163 ? -10.387 12.715 9.931 1.00 97.88 163 VAL A O 1
ATOM 1197 N N . GLU A 1 164 ? -11.186 14.094 11.511 1.00 97.12 164 GLU A N 1
ATOM 1198 C CA . GLU A 1 164 ? -12.417 14.459 10.803 1.00 97.12 164 GLU A CA 1
ATOM 1199 C C . GLU A 1 164 ? -12.118 15.087 9.438 1.00 97.12 164 GLU A C 1
ATOM 1201 O O . GLU A 1 164 ? -12.668 14.646 8.430 1.00 97.12 164 GLU A O 1
ATOM 1206 N N . ALA A 1 165 ? -11.189 16.047 9.367 1.00 96.25 165 ALA A N 1
ATOM 1207 C CA . ALA A 1 165 ? -10.802 16.687 8.108 1.00 96.25 165 ALA A CA 1
ATOM 1208 C C . ALA A 1 165 ? -10.232 15.683 7.085 1.00 96.25 165 ALA A C 1
ATOM 1210 O O . ALA A 1 165 ? -10.485 15.793 5.879 1.00 96.25 165 ALA A O 1
ATOM 1211 N N . ALA A 1 166 ? -9.472 14.686 7.554 1.00 97.12 166 ALA A N 1
ATOM 1212 C CA . ALA A 1 166 ? -8.987 13.597 6.713 1.00 97.12 166 ALA A CA 1
ATOM 1213 C C . ALA A 1 166 ? -10.134 12.700 6.223 1.00 97.12 166 ALA A C 1
ATOM 1215 O O . ALA A 1 166 ? -10.198 12.373 5.034 1.00 97.12 166 ALA A O 1
ATOM 1216 N N . MET A 1 167 ? -11.048 12.316 7.116 1.00 98.19 167 MET A N 1
ATOM 1217 C CA . MET A 1 167 ? -12.174 11.438 6.791 1.00 98.19 167 MET A CA 1
ATOM 1218 C C . MET A 1 167 ? -13.188 12.104 5.865 1.00 98.19 167 MET A C 1
ATOM 1220 O O . MET A 1 167 ? -13.644 11.458 4.922 1.00 98.19 167 MET A O 1
ATOM 1224 N N . GLU A 1 168 ? -13.471 13.392 6.048 1.00 97.31 168 GLU A N 1
ATOM 1225 C CA . GLU A 1 168 ? -14.332 14.174 5.159 1.00 97.31 168 GLU A CA 1
ATOM 1226 C C . GLU A 1 168 ? -13.781 14.174 3.726 1.00 97.31 168 GLU A C 1
ATOM 1228 O O . GLU A 1 168 ? -14.506 13.894 2.770 1.00 97.31 168 GLU A O 1
ATOM 1233 N N . PHE A 1 169 ? -12.475 14.412 3.567 1.00 97.88 169 PHE A N 1
ATOM 1234 C CA . PHE A 1 169 ? -11.836 14.405 2.252 1.00 97.88 169 PHE A CA 1
ATOM 1235 C C . PHE A 1 169 ? -11.803 13.010 1.611 1.00 97.88 169 PHE A C 1
ATOM 1237 O O . PHE A 1 169 ? -12.022 12.861 0.405 1.00 97.88 169 PHE A O 1
ATOM 1244 N N . LEU A 1 170 ? -11.511 11.977 2.402 1.00 97.69 170 LEU A N 1
ATOM 1245 C CA . LEU A 1 170 ? -11.432 10.604 1.907 1.00 97.69 170 LEU A CA 1
ATOM 1246 C C . LEU A 1 170 ? -12.811 9.970 1.686 1.00 97.69 170 LEU A C 1
ATOM 1248 O O . LEU A 1 170 ? -12.909 9.016 0.916 1.00 97.69 170 LEU A O 1
ATOM 1252 N N . GLY A 1 171 ? -13.869 10.50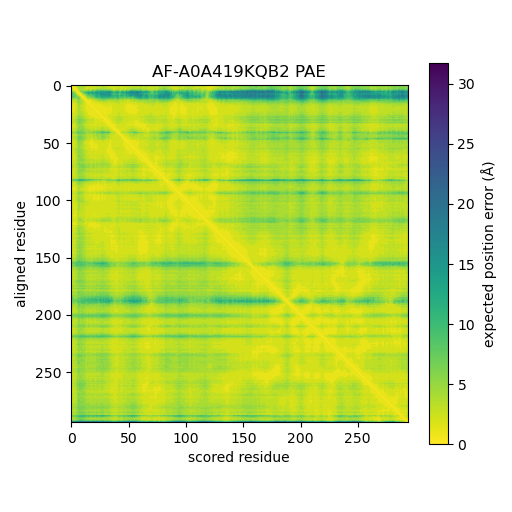2 2.300 1.00 98.06 171 GLY A N 1
ATOM 1253 C CA . GLY A 1 171 ? -15.185 9.866 2.351 1.00 98.06 171 GLY A CA 1
ATOM 1254 C C . GLY A 1 171 ? -15.203 8.643 3.272 1.00 98.06 171 GLY A C 1
ATOM 1255 O O . GLY A 1 171 ? -15.834 7.642 2.933 1.00 98.06 171 GLY A O 1
ATOM 1256 N N . GLY A 1 172 ? -14.456 8.709 4.376 1.00 98.12 172 GLY A N 1
ATOM 1257 C CA . GLY A 1 172 ? -14.407 7.693 5.426 1.00 98.12 172 GLY A CA 1
ATOM 1258 C C . GLY A 1 172 ? -15.111 8.128 6.707 1.00 98.12 172 GLY A C 1
ATOM 1259 O O . GLY A 1 172 ? -15.843 9.116 6.729 1.00 98.12 172 GLY A O 1
ATOM 1260 N N . SER A 1 173 ? -14.873 7.385 7.783 1.00 98.19 173 SER A N 1
ATOM 1261 C CA . SER A 1 173 ? -15.446 7.650 9.103 1.00 98.19 173 SER A CA 1
ATOM 1262 C C . SER A 1 173 ? -14.483 7.281 10.226 1.00 98.19 173 SER A C 1
ATOM 1264 O O . SER A 1 173 ? -13.731 6.307 10.113 1.00 98.19 173 SER A O 1
ATOM 1266 N N . ILE A 1 174 ? -14.578 8.008 11.339 1.00 98.44 174 ILE A N 1
ATOM 1267 C CA . ILE A 1 174 ? -14.049 7.574 12.634 1.00 98.44 174 ILE A CA 1
ATOM 1268 C C . ILE A 1 174 ? -14.993 6.494 13.161 1.00 98.44 174 ILE A C 1
ATOM 1270 O O . ILE A 1 174 ? -16.195 6.720 13.272 1.00 98.44 174 ILE A O 1
ATOM 1274 N N . LEU A 1 175 ? -14.464 5.298 13.406 1.00 97.75 175 LEU A N 1
ATOM 1275 C CA . LEU A 1 175 ? -15.239 4.192 13.957 1.00 97.75 175 LEU A CA 1
ATOM 1276 C C . LEU A 1 175 ? -15.295 4.277 15.483 1.00 97.75 175 LEU A C 1
ATOM 1278 O O . LEU A 1 175 ? -16.358 4.085 16.064 1.00 97.75 175 LEU A O 1
ATOM 1282 N N . CYS A 1 176 ? -14.150 4.532 16.114 1.00 97.88 176 CYS A N 1
ATOM 1283 C CA . CYS A 1 176 ? -14.049 4.728 17.553 1.00 97.88 176 CYS A CA 1
ATOM 1284 C C . CYS A 1 176 ? -12.798 5.534 17.921 1.00 97.88 176 CYS A C 1
ATOM 1286 O O . CYS A 1 176 ? -11.825 5.579 17.163 1.00 97.88 176 CYS A O 1
ATOM 1288 N N . HIS A 1 177 ? -12.837 6.138 19.106 1.00 98.44 177 HIS A N 1
ATOM 1289 C CA . HIS A 1 177 ? -11.693 6.706 19.816 1.00 98.44 177 HIS A CA 1
ATOM 1290 C C . HIS A 1 177 ? -11.550 5.947 21.132 1.00 98.44 177 HIS A C 1
ATOM 1292 O O . HIS A 1 177 ? -12.523 5.800 21.871 1.00 98.44 177 HIS A O 1
ATOM 1298 N N . GLY A 1 178 ? -10.375 5.382 21.385 1.00 98.19 178 GLY A N 1
ATOM 1299 C CA . GLY A 1 178 ? -10.195 4.477 22.511 1.00 98.19 178 GLY A CA 1
ATOM 1300 C C . GLY A 1 178 ? -8.743 4.207 22.848 1.00 98.19 178 GLY A C 1
ATOM 1301 O O . GLY A 1 178 ? -7.828 4.741 22.226 1.00 98.19 178 GLY A O 1
ATOM 1302 N N . THR A 1 179 ? -8.533 3.350 23.838 1.00 98.69 179 THR A N 1
ATOM 1303 C CA . THR A 1 179 ? -7.199 2.988 24.319 1.00 98.69 179 THR A CA 1
ATOM 1304 C C . THR A 1 179 ? -6.796 1.624 23.789 1.00 98.69 179 THR A C 1
ATOM 1306 O O . THR A 1 179 ? -7.579 0.672 23.798 1.00 98.69 179 THR A O 1
ATOM 1309 N N . VAL A 1 180 ? -5.549 1.497 23.352 1.00 98.69 180 VAL A N 1
ATOM 1310 C CA . VAL A 1 180 ? -4.967 0.208 22.991 1.00 98.69 180 VAL A CA 1
ATOM 1311 C C . VAL A 1 180 ? -4.754 -0.614 24.259 1.00 98.69 180 VAL A C 1
ATOM 1313 O O . VAL A 1 180 ? -3.913 -0.291 25.093 1.00 98.69 180 VAL A O 1
ATOM 1316 N N . VAL A 1 181 ? -5.495 -1.710 24.390 1.00 98.38 181 VAL A N 1
ATOM 1317 C CA . VAL A 1 181 ? -5.446 -2.619 25.551 1.00 98.38 181 VAL A CA 1
ATOM 1318 C C . VAL A 1 181 ? -4.687 -3.914 25.266 1.00 98.38 181 VAL A C 1
ATOM 1320 O O . VAL A 1 181 ? -4.557 -4.770 26.138 1.00 98.38 181 VAL A O 1
ATOM 1323 N N . GLY A 1 182 ? -4.220 -4.099 24.030 1.00 97.25 182 GLY A N 1
ATOM 1324 C CA . GLY A 1 182 ? -3.435 -5.269 23.667 1.00 97.25 182 GLY A CA 1
ATOM 1325 C C . GLY A 1 182 ? -2.803 -5.167 22.287 1.00 97.25 182 GLY A C 1
ATOM 1326 O O . GLY A 1 182 ? -3.492 -4.849 21.316 1.00 97.25 182 GLY A O 1
ATOM 1327 N N . LYS A 1 183 ? -1.524 -5.530 22.178 1.00 96.94 183 LYS A N 1
ATOM 1328 C CA . LYS A 1 183 ? -0.819 -5.707 20.902 1.00 96.94 183 LYS A CA 1
ATOM 1329 C C . LYS A 1 183 ? -0.067 -7.032 20.916 1.00 96.94 183 LYS A C 1
ATOM 1331 O O . LYS A 1 183 ? 0.772 -7.296 21.769 1.00 96.94 183 LYS A O 1
ATOM 1336 N N . ARG A 1 184 ? -0.359 -7.893 19.944 1.00 95.31 184 ARG A N 1
ATOM 1337 C CA . ARG A 1 184 ? 0.364 -9.154 19.726 1.00 95.31 184 ARG A CA 1
ATOM 1338 C C . ARG A 1 184 ? 0.951 -9.165 18.331 1.00 95.31 184 ARG A C 1
ATOM 1340 O O . ARG A 1 184 ? 0.281 -8.746 17.395 1.00 95.31 184 ARG A O 1
ATOM 1347 N N . LEU A 1 185 ? 2.176 -9.661 18.211 1.00 92.69 185 LEU A N 1
ATOM 1348 C CA . LEU A 1 185 ? 2.872 -9.827 16.943 1.00 92.69 185 LEU A CA 1
ATOM 1349 C C . LEU A 1 185 ? 3.525 -11.207 16.912 1.00 92.69 185 LEU A C 1
ATOM 1351 O O . LEU A 1 185 ? 4.224 -11.588 17.850 1.00 92.69 185 LEU A O 1
ATOM 1355 N N . GLU A 1 186 ? 3.290 -11.953 15.842 1.00 90.38 186 GLU A N 1
ATOM 1356 C CA . GLU A 1 186 ? 3.855 -13.282 15.640 1.00 90.38 186 GLU A CA 1
ATOM 1357 C C . GLU A 1 186 ? 4.194 -13.517 14.171 1.00 90.38 186 GLU A C 1
ATOM 1359 O O . GLU A 1 186 ? 3.437 -13.154 13.276 1.00 90.38 186 GLU A O 1
ATOM 1364 N N . THR A 1 187 ? 5.322 -14.168 13.900 1.00 84.75 187 THR A N 1
ATOM 1365 C CA . THR A 1 187 ? 5.695 -14.499 12.523 1.00 84.75 187 THR A CA 1
ATOM 1366 C C . THR A 1 187 ? 5.035 -15.817 12.105 1.00 84.75 187 THR A C 1
ATOM 1368 O O . THR A 1 187 ? 5.310 -16.870 12.686 1.00 84.75 187 THR A O 1
ATOM 1371 N N . ARG A 1 188 ? 4.185 -15.789 11.073 1.00 82.56 188 ARG A N 1
ATOM 1372 C CA . ARG A 1 188 ? 3.500 -16.962 10.498 1.00 82.56 188 ARG A CA 1
ATOM 1373 C C . ARG A 1 188 ? 3.532 -16.913 8.976 1.00 82.56 188 ARG A C 1
ATOM 1375 O O . ARG A 1 188 ? 3.235 -15.889 8.374 1.00 82.56 188 ARG A O 1
ATOM 1382 N N . GLY A 1 189 ? 3.912 -18.019 8.334 1.00 71.56 189 GLY A N 1
ATOM 1383 C CA . GLY A 1 189 ? 3.915 -18.114 6.865 1.00 71.56 189 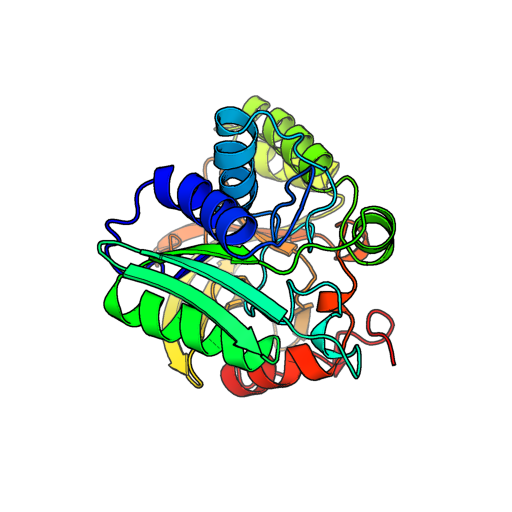GLY A CA 1
ATOM 1384 C C . GLY A 1 189 ? 4.830 -17.104 6.151 1.00 71.56 189 GLY A C 1
ATOM 1385 O O . GLY A 1 189 ? 4.622 -16.823 4.976 1.00 71.56 189 GLY A O 1
ATOM 1386 N N . GLY A 1 190 ? 5.830 -16.545 6.844 1.00 74.88 190 GLY A N 1
ATOM 1387 C CA . GLY A 1 190 ? 6.698 -15.486 6.313 1.00 74.88 190 GLY A CA 1
ATOM 1388 C C . GLY A 1 190 ? 6.129 -14.066 6.431 1.00 74.88 190 GLY A C 1
ATOM 1389 O O . GLY A 1 190 ? 6.718 -13.146 5.868 1.00 74.88 190 GLY A O 1
ATOM 1390 N N . PHE A 1 191 ? 5.024 -13.893 7.158 1.00 81.44 191 PHE A N 1
ATOM 1391 C CA . PHE A 1 191 ? 4.440 -12.603 7.511 1.00 81.44 191 PHE A CA 1
ATOM 1392 C C . PHE A 1 191 ? 4.541 -12.353 9.011 1.00 81.44 191 PHE A C 1
ATOM 1394 O O . PHE A 1 191 ? 4.406 -13.290 9.796 1.00 81.44 191 PHE A O 1
ATOM 1401 N N . ASP A 1 192 ? 4.692 -11.092 9.402 1.00 86.94 192 ASP A N 1
ATOM 1402 C CA . ASP A 1 192 ? 4.495 -10.665 10.784 1.00 86.94 192 ASP A CA 1
ATOM 1403 C C . ASP A 1 192 ? 3.009 -10.348 10.987 1.00 86.94 192 ASP A C 1
ATOM 1405 O O . ASP A 1 192 ? 2.509 -9.301 10.571 1.00 86.94 192 ASP A O 1
ATOM 1409 N N . VAL A 1 193 ? 2.295 -11.313 11.566 1.00 93.12 193 VAL A N 1
ATOM 1410 C CA . VAL A 1 193 ? 0.862 -11.257 11.848 1.00 93.12 193 VAL A CA 1
ATOM 1411 C C . VAL A 1 193 ? 0.637 -10.548 13.169 1.00 93.12 193 VAL A C 1
ATOM 1413 O O . VAL A 1 193 ? 1.070 -11.004 14.229 1.00 93.12 193 VAL A O 1
ATOM 1416 N N . GLY A 1 194 ? -0.065 -9.429 13.095 1.00 95.00 194 GLY A N 1
ATOM 1417 C CA . GLY A 1 194 ? -0.405 -8.608 14.235 1.00 95.00 194 GLY A CA 1
ATOM 1418 C C . GLY A 1 194 ? -1.876 -8.682 14.621 1.00 95.00 194 GLY A C 1
ATOM 1419 O O . GLY A 1 194 ? -2.750 -8.835 13.766 1.00 95.00 194 GLY A O 1
ATOM 1420 N N . LEU A 1 195 ? -2.147 -8.510 15.911 1.00 96.94 195 LEU A N 1
ATOM 1421 C CA . LEU A 1 195 ? -3.473 -8.246 16.461 1.00 96.94 195 LEU A CA 1
ATOM 1422 C C . LEU A 1 195 ? -3.380 -7.070 17.430 1.00 96.94 195 LEU A C 1
ATOM 1424 O O . LEU A 1 195 ? -2.673 -7.151 18.434 1.00 96.94 195 LEU A O 1
ATOM 1428 N N . LEU A 1 196 ? -4.139 -6.022 17.142 1.00 98.06 196 LEU A N 1
ATOM 1429 C CA . LEU A 1 196 ? -4.327 -4.854 17.988 1.00 98.06 196 LEU A CA 1
ATOM 1430 C C . LEU A 1 196 ? -5.747 -4.880 18.566 1.00 98.06 196 LEU A C 1
ATOM 1432 O O . LEU A 1 196 ? -6.707 -5.165 17.847 1.00 98.06 196 LEU A O 1
ATOM 1436 N N . ARG A 1 197 ? -5.879 -4.591 19.859 1.00 98.50 197 ARG A N 1
ATOM 1437 C CA . ARG A 1 197 ? -7.161 -4.460 20.555 1.00 98.50 197 ARG A CA 1
ATOM 1438 C C . ARG A 1 197 ? -7.320 -3.048 21.073 1.00 98.50 197 ARG A C 1
ATOM 1440 O O . ARG A 1 197 ? -6.470 -2.585 21.828 1.00 98.50 197 ARG A O 1
ATOM 1447 N N . VAL A 1 198 ? -8.416 -2.407 20.689 1.00 98.69 198 VAL A N 1
ATOM 1448 C CA . VAL A 1 198 ? -8.771 -1.056 21.128 1.00 98.69 198 VAL A CA 1
ATOM 1449 C C . VAL A 1 198 ? -10.057 -1.138 21.937 1.00 98.69 198 VAL A C 1
ATOM 1451 O O . VAL A 1 198 ? -11.050 -1.685 21.456 1.00 98.69 198 VAL A O 1
ATOM 1454 N N . GLU A 1 199 ? -10.031 -0.629 23.164 1.00 98.56 199 GLU A N 1
ATOM 1455 C CA . GLU A 1 199 ? -11.210 -0.492 24.014 1.00 98.56 199 GLU A CA 1
ATOM 1456 C C . GLU A 1 199 ? -11.762 0.929 23.901 1.00 98.56 199 GLU A C 1
ATOM 1458 O O . GLU A 1 199 ? -11.040 1.902 24.117 1.00 98.56 199 GLU A O 1
ATOM 1463 N N . ALA A 1 200 ? -13.039 1.044 23.550 1.00 98.00 200 ALA A N 1
ATOM 1464 C CA . ALA A 1 200 ? -13.750 2.310 23.437 1.00 98.00 200 ALA A CA 1
ATOM 1465 C C . ALA A 1 200 ? -15.181 2.119 23.943 1.00 98.00 200 ALA A C 1
ATOM 1467 O O . ALA A 1 200 ? -15.841 1.157 23.562 1.00 98.00 200 ALA A O 1
ATOM 1468 N N . GLU A 1 201 ? -15.653 3.014 24.811 1.00 95.75 201 GLU A N 1
ATOM 1469 C CA . GLU A 1 201 ? -17.027 2.991 25.348 1.00 95.75 201 GLU A CA 1
ATOM 1470 C C . GLU A 1 201 ? -17.449 1.647 25.990 1.00 95.75 201 GLU A C 1
ATOM 1472 O O . GLU A 1 201 ? -18.622 1.282 25.989 1.00 95.75 201 GLU A O 1
ATOM 1477 N N . GLY A 1 202 ? -16.497 0.898 26.565 1.00 95.38 202 GLY A N 1
ATOM 1478 C CA . GLY A 1 202 ? -16.743 -0.421 27.169 1.00 95.38 202 GLY A CA 1
ATOM 1479 C C . GLY A 1 202 ? -16.834 -1.581 26.168 1.00 95.38 202 GLY A C 1
ATOM 1480 O O . GLY A 1 202 ? -17.124 -2.710 26.561 1.00 95.38 202 GLY A O 1
ATOM 1481 N N . GLU A 1 203 ? -16.563 -1.320 24.891 1.00 97.19 203 GLU A N 1
ATOM 1482 C CA . GLU A 1 203 ? -16.547 -2.288 23.797 1.00 97.19 203 GLU A CA 1
ATOM 1483 C C . GLU A 1 203 ? -15.112 -2.525 23.297 1.00 97.19 203 GLU A C 1
ATOM 1485 O O . GLU A 1 203 ? -14.261 -1.637 23.358 1.00 97.19 203 GLU A O 1
ATOM 1490 N N . THR A 1 204 ? -14.828 -3.718 22.764 1.00 98.06 204 THR A N 1
ATOM 1491 C CA . THR A 1 204 ? -13.498 -4.067 22.229 1.00 98.06 204 THR A CA 1
ATOM 1492 C C . THR A 1 204 ? -13.525 -4.260 20.716 1.00 98.06 204 THR A C 1
ATOM 1494 O O . THR A 1 204 ? -14.252 -5.108 20.192 1.00 98.06 204 THR A O 1
ATOM 1497 N N . TYR A 1 205 ? -12.655 -3.530 20.024 1.00 98.56 205 TYR A N 1
ATOM 1498 C CA . TYR A 1 205 ? -12.415 -3.625 18.588 1.00 98.56 205 TYR A CA 1
ATOM 1499 C C . TYR A 1 205 ? -11.125 -4.405 18.329 1.00 98.56 205 TYR A C 1
ATOM 1501 O O . TYR A 1 205 ? -10.089 -4.123 18.933 1.00 98.56 205 TYR A O 1
ATOM 1509 N N . GLU A 1 206 ? -11.173 -5.380 17.423 1.00 98.38 206 GLU A N 1
ATOM 1510 C CA . GLU A 1 206 ? -10.020 -6.197 17.040 1.00 98.38 206 GLU A CA 1
ATOM 1511 C C . GLU A 1 206 ? -9.559 -5.850 15.621 1.00 98.38 206 GLU A C 1
ATOM 1513 O O . GLU A 1 206 ? -10.307 -6.008 14.652 1.00 98.38 206 GLU A O 1
ATOM 1518 N N . LEU A 1 207 ? -8.307 -5.408 15.490 1.00 98.50 207 LEU A N 1
ATOM 1519 C CA . LEU A 1 207 ? -7.662 -5.129 14.212 1.00 98.50 207 LEU A CA 1
ATOM 1520 C C . LEU A 1 207 ? -6.562 -6.157 13.967 1.00 98.50 207 LEU A C 1
ATOM 1522 O O . LEU A 1 207 ? -5.634 -6.259 14.766 1.00 98.50 207 LEU A O 1
ATOM 1526 N N . THR A 1 208 ? -6.617 -6.888 12.854 1.00 97.81 208 THR A N 1
ATOM 1527 C CA . THR A 1 208 ? -5.471 -7.709 12.426 1.00 97.81 208 THR A CA 1
ATOM 1528 C C . THR A 1 208 ? -4.657 -6.995 11.367 1.00 97.81 208 THR A C 1
ATOM 1530 O O . THR A 1 208 ? -5.213 -6.222 10.583 1.00 97.81 208 THR A O 1
ATOM 1533 N N . PHE A 1 209 ? -3.347 -7.233 11.334 1.00 96.00 209 PHE A N 1
ATOM 1534 C CA . PHE A 1 209 ? -2.454 -6.589 10.375 1.00 96.00 209 PHE A CA 1
ATOM 1535 C C . PHE A 1 209 ? -1.322 -7.501 9.888 1.00 96.00 209 PHE A C 1
ATOM 1537 O O . PHE A 1 209 ? -0.899 -8.407 10.599 1.00 96.00 209 PHE A O 1
ATOM 1544 N N . LEU A 1 210 ? -0.833 -7.232 8.674 1.00 92.94 210 LEU A N 1
ATOM 1545 C CA . LEU A 1 210 ? 0.390 -7.783 8.081 1.00 92.94 210 LEU A CA 1
ATOM 1546 C C . LEU A 1 210 ? 1.227 -6.611 7.554 1.00 92.94 210 LEU A C 1
ATOM 1548 O O . LEU A 1 210 ? 1.237 -6.360 6.356 1.00 92.94 210 LEU A O 1
ATOM 1552 N N . ASN A 1 211 ? 1.850 -5.841 8.450 1.00 86.50 211 ASN A N 1
ATOM 1553 C CA . ASN A 1 211 ? 2.268 -4.439 8.239 1.00 86.50 211 ASN A CA 1
ATOM 1554 C C . ASN A 1 211 ? 1.090 -3.479 7.994 1.00 86.50 211 ASN A C 1
ATOM 1556 O O . ASN A 1 211 ? 0.946 -2.487 8.707 1.00 86.50 211 ASN A O 1
ATOM 1560 N N . GLU A 1 212 ? 0.193 -3.795 7.065 1.00 92.81 212 GLU A N 1
ATOM 1561 C CA . GLU A 1 212 ? -1.049 -3.060 6.835 1.00 92.81 212 GLU A CA 1
ATOM 1562 C C . GLU A 1 212 ? -2.205 -3.686 7.617 1.00 92.81 212 GLU A C 1
ATOM 1564 O O . GLU A 1 212 ? -2.269 -4.903 7.780 1.00 92.81 212 GLU A O 1
ATOM 1569 N N . TYR A 1 213 ? -3.152 -2.868 8.081 1.00 97.31 213 TYR A N 1
ATOM 1570 C CA . TYR A 1 213 ? -4.385 -3.378 8.678 1.00 97.31 213 TYR A CA 1
ATOM 1571 C C . TYR A 1 213 ? -5.214 -4.141 7.637 1.00 97.31 213 TYR A C 1
ATOM 1573 O O . TYR A 1 213 ? -5.572 -3.599 6.587 1.00 97.31 213 TYR A O 1
ATOM 1581 N N . MET A 1 214 ? -5.523 -5.398 7.957 1.00 97.81 214 MET A N 1
ATOM 1582 C CA . MET A 1 214 ? -6.170 -6.364 7.071 1.00 97.81 214 MET A CA 1
ATOM 1583 C C . MET A 1 214 ? -7.642 -6.572 7.413 1.00 97.81 214 MET A C 1
ATOM 1585 O O . MET A 1 214 ? -8.477 -6.663 6.512 1.00 97.81 214 MET A O 1
ATOM 1589 N N . THR A 1 215 ? -7.979 -6.634 8.702 1.00 98.44 215 THR A N 1
ATOM 1590 C CA . THR A 1 215 ? -9.364 -6.798 9.163 1.00 98.44 215 THR A CA 1
ATOM 1591 C C . THR A 1 215 ? -9.641 -5.909 10.358 1.00 98.44 215 THR A C 1
ATOM 1593 O O . THR A 1 215 ? -8.768 -5.739 11.203 1.00 98.44 215 THR A O 1
ATOM 1596 N N . LEU A 1 216 ? -10.880 -5.442 10.471 1.00 98.56 216 LEU A N 1
ATOM 1597 C CA . LEU A 1 216 ? -11.411 -4.770 11.653 1.00 98.56 216 LEU A CA 1
ATOM 1598 C C . LEU A 1 216 ? -12.735 -5.424 12.044 1.00 98.56 216 LEU A C 1
ATOM 1600 O O . LEU A 1 216 ? -13.639 -5.548 11.211 1.00 98.56 216 LEU A O 1
ATOM 1604 N N . GLU A 1 217 ? -12.833 -5.876 13.288 1.00 98.31 217 GLU A N 1
ATOM 1605 C CA . GLU A 1 217 ? -13.957 -6.655 13.806 1.00 98.31 217 GLU A CA 1
ATOM 1606 C C . GLU A 1 217 ? -14.427 -6.115 15.162 1.00 98.31 217 GLU A C 1
ATOM 1608 O O . GLU A 1 217 ? -13.632 -5.634 15.966 1.00 98.31 217 GLU A O 1
ATOM 1613 N N . HIS A 1 218 ? -15.732 -6.207 15.414 1.00 97.19 218 HIS A N 1
ATOM 1614 C CA . HIS A 1 218 ? -16.374 -5.807 16.671 1.00 97.19 218 HIS A CA 1
ATOM 1615 C C . HIS A 1 218 ? -17.566 -6.724 16.941 1.00 97.19 218 HIS A C 1
ATOM 1617 O O . HIS A 1 218 ? -18.319 -7.040 16.016 1.00 97.19 218 HIS A O 1
ATOM 1623 N N . GLY A 1 219 ? -17.717 -7.207 18.179 1.00 93.69 219 GLY A N 1
ATOM 1624 C CA . GLY A 1 219 ? -18.834 -8.083 18.562 1.00 93.69 219 GLY A CA 1
ATOM 1625 C C . GLY A 1 219 ? -18.964 -9.356 17.708 1.00 93.69 219 GLY A C 1
ATOM 1626 O O . GLY A 1 219 ? -20.072 -9.819 17.448 1.00 93.69 219 GLY A O 1
ATOM 1627 N N . GLY A 1 220 ? -17.848 -9.890 17.193 1.00 91.81 220 GLY A N 1
ATOM 1628 C CA . GLY A 1 220 ? -17.833 -11.043 16.280 1.00 91.81 220 GLY A CA 1
ATOM 1629 C C . GLY A 1 220 ? -18.250 -10.740 14.832 1.00 91.81 220 GLY A C 1
ATOM 1630 O O . GLY A 1 220 ? -18.351 -11.661 14.022 1.00 91.81 220 GLY A O 1
ATOM 1631 N N . ARG A 1 221 ? -18.480 -9.469 14.477 1.00 96.06 221 ARG A N 1
ATOM 1632 C CA . ARG A 1 221 ? -18.845 -9.025 13.125 1.00 96.06 221 ARG A CA 1
ATOM 1633 C C . ARG A 1 221 ? -17.667 -8.353 12.422 1.00 96.06 221 ARG A C 1
ATOM 1635 O O . ARG A 1 221 ? -16.988 -7.509 13.000 1.00 96.06 221 ARG A O 1
ATOM 1642 N N . ARG A 1 222 ? -17.480 -8.664 11.134 1.00 97.75 222 ARG A N 1
ATOM 1643 C CA . ARG A 1 222 ? -16.546 -7.951 10.249 1.00 97.75 222 ARG A CA 1
ATOM 1644 C C . ARG A 1 222 ? -17.079 -6.560 9.914 1.00 97.75 222 ARG A C 1
ATOM 1646 O O . ARG A 1 222 ? -18.169 -6.443 9.355 1.00 97.75 222 ARG A O 1
ATOM 1653 N N . LEU A 1 223 ? -16.303 -5.529 10.240 1.00 98.12 223 LEU A N 1
ATOM 1654 C CA . LEU A 1 223 ? -16.624 -4.131 9.947 1.00 98.12 223 LEU A CA 1
ATOM 1655 C C . LEU A 1 223 ? -15.925 -3.625 8.687 1.00 98.12 223 LEU A C 1
ATOM 1657 O O . LEU A 1 223 ? -16.545 -2.928 7.894 1.00 98.12 223 LEU A O 1
ATOM 1661 N N . ALA A 1 224 ? -14.660 -3.996 8.492 1.00 98.31 224 ALA A N 1
ATOM 1662 C CA . ALA A 1 224 ? -13.885 -3.622 7.312 1.00 98.31 224 ALA A CA 1
ATOM 1663 C C . ALA A 1 224 ? -12.878 -4.716 6.958 1.00 98.31 224 ALA A C 1
ATOM 1665 O O . ALA A 1 224 ? -12.346 -5.395 7.843 1.00 98.31 224 ALA A O 1
ATOM 1666 N N . THR A 1 225 ? -12.624 -4.893 5.662 1.00 98.31 225 THR A N 1
ATOM 1667 C CA . THR A 1 225 ? -11.624 -5.839 5.147 1.00 98.31 225 THR A CA 1
ATOM 1668 C C . THR A 1 225 ? -10.768 -5.120 4.119 1.00 98.31 225 THR A C 1
ATOM 1670 O O . THR A 1 225 ? -11.303 -4.470 3.225 1.00 98.31 225 THR A O 1
ATOM 1673 N N . PHE A 1 226 ? -9.446 -5.253 4.211 1.00 98.00 226 PHE A N 1
ATOM 1674 C CA . PHE A 1 226 ? -8.543 -4.792 3.159 1.00 98.00 226 PHE A CA 1
ATOM 1675 C C . PHE A 1 226 ? -9.049 -5.293 1.787 1.00 98.00 226 PHE A C 1
ATOM 1677 O O . PHE A 1 226 ? -9.327 -6.491 1.683 1.00 98.00 226 PHE A O 1
ATOM 1684 N N . PRO A 1 227 ? -9.171 -4.435 0.751 1.00 97.31 227 PRO A N 1
ATOM 1685 C CA . PRO A 1 227 ? -8.525 -3.119 0.605 1.00 97.31 227 PRO A CA 1
ATOM 1686 C C . PRO A 1 227 ? -9.217 -1.887 1.203 1.00 97.31 227 PRO A C 1
ATOM 1688 O O . PRO A 1 227 ? -8.775 -0.775 0.903 1.00 97.31 227 PRO A O 1
ATOM 1691 N N . ASP A 1 228 ? -10.232 -2.022 2.061 1.00 98.31 228 ASP A N 1
ATOM 1692 C CA . ASP A 1 228 ? -10.725 -0.874 2.844 1.00 98.31 228 ASP A CA 1
ATOM 1693 C C . ASP A 1 228 ? -9.578 -0.301 3.683 1.00 98.31 228 ASP A C 1
ATOM 1695 O O . ASP A 1 228 ? -8.828 -1.051 4.324 1.00 98.31 228 ASP A O 1
ATOM 1699 N N . LEU A 1 229 ? -9.372 1.016 3.652 1.00 97.75 229 LEU A N 1
ATOM 1700 C CA . LEU A 1 229 ? -8.282 1.651 4.391 1.00 97.75 229 LEU A CA 1
ATOM 1701 C C . LEU A 1 229 ? -8.689 1.819 5.842 1.00 97.75 229 LEU A C 1
ATOM 1703 O O . LEU A 1 229 ? -9.302 2.808 6.230 1.00 97.75 229 LEU A O 1
ATOM 1707 N N . ILE A 1 230 ? -8.322 0.812 6.622 1.00 98.50 230 ILE A N 1
ATOM 1708 C CA . ILE A 1 230 ? -8.304 0.862 8.075 1.00 98.50 230 ILE A CA 1
ATOM 1709 C C . ILE A 1 230 ? -7.035 1.615 8.482 1.00 98.50 230 ILE A C 1
ATOM 1711 O O . ILE A 1 230 ? -5.949 1.335 7.964 1.00 98.50 230 ILE A O 1
ATOM 1715 N N . SER A 1 231 ? -7.153 2.601 9.364 1.00 97.50 231 SER A N 1
ATOM 1716 C CA . SER A 1 231 ? -6.020 3.411 9.822 1.00 97.50 231 SER A CA 1
ATOM 1717 C C . SER A 1 231 ? -6.179 3.819 11.278 1.00 97.50 231 SER A C 1
ATOM 1719 O O . SER A 1 231 ? -7.296 3.951 11.776 1.00 97.50 231 SER A O 1
ATOM 1721 N N . THR A 1 232 ? -5.047 4.045 11.936 1.00 98.12 232 THR A N 1
ATOM 1722 C CA . THR A 1 232 ? -4.963 4.551 13.307 1.00 98.12 232 THR A CA 1
ATOM 1723 C C . THR A 1 232 ? -4.344 5.940 13.311 1.00 98.12 232 THR A C 1
ATOM 1725 O O . THR A 1 232 ? -3.379 6.185 12.583 1.00 98.12 232 THR A O 1
ATOM 1728 N N . PHE A 1 233 ? -4.890 6.834 14.127 1.00 98.06 233 PHE A N 1
ATOM 1729 C CA . PHE A 1 233 ? -4.352 8.168 14.389 1.00 98.06 233 PHE A CA 1
ATOM 1730 C C . PHE A 1 233 ? -4.115 8.321 15.891 1.00 98.06 233 PHE A C 1
ATOM 1732 O O . PHE A 1 233 ? -4.878 7.754 16.668 1.00 98.06 233 PHE A O 1
ATOM 1739 N N . ASP A 1 234 ? -3.078 9.051 16.290 1.00 97.38 234 ASP A N 1
ATOM 1740 C CA . ASP A 1 234 ? -2.836 9.387 17.698 1.00 97.38 234 ASP A CA 1
ATOM 1741 C C . ASP A 1 234 ? -3.774 10.501 18.201 1.00 97.38 234 ASP A C 1
ATOM 1743 O O . ASP A 1 234 ? -4.582 11.054 17.450 1.00 97.38 234 ASP A O 1
ATOM 1747 N N . GLU A 1 235 ? -3.651 10.841 19.486 1.00 96.19 235 GLU A N 1
ATOM 1748 C CA . GLU A 1 235 ? -4.411 11.906 20.159 1.00 96.19 235 GLU A CA 1
ATOM 1749 C C . GLU A 1 235 ? -4.278 13.288 19.499 1.00 96.19 235 GLU A C 1
ATOM 1751 O O . GLU A 1 235 ? -5.155 14.136 19.645 1.00 96.19 235 GLU A O 1
ATOM 1756 N N . GLU A 1 236 ? -3.202 13.527 18.749 1.00 94.81 236 GLU A N 1
ATOM 1757 C CA . GLU A 1 236 ? -2.930 14.792 18.058 1.00 94.81 236 GLU A CA 1
ATOM 1758 C C . GLU A 1 236 ? -3.504 14.801 16.631 1.00 94.81 236 GLU A C 1
ATOM 1760 O O . GLU A 1 236 ? -3.413 15.807 15.914 1.00 94.81 236 GLU A O 1
ATOM 1765 N N . GLY A 1 237 ? -4.117 13.686 16.223 1.00 95.31 237 GLY A N 1
ATOM 1766 C CA . GLY A 1 237 ? -4.706 13.490 14.911 1.00 95.31 237 GLY A CA 1
ATOM 1767 C C . GLY A 1 237 ? -3.668 13.206 13.827 1.00 95.31 237 GLY A C 1
ATOM 1768 O O . GLY A 1 237 ? -3.907 13.479 12.649 1.00 95.31 237 GLY A O 1
ATOM 1769 N N . LYS A 1 238 ? -2.502 12.660 14.188 1.00 95.88 238 LYS A N 1
ATOM 1770 C CA . LYS A 1 238 ? -1.468 12.236 13.241 1.00 95.88 238 LYS A CA 1
ATOM 1771 C C . LYS A 1 238 ? -1.607 10.737 12.933 1.00 95.88 238 LYS A C 1
ATOM 1773 O O . LYS A 1 238 ? -1.753 9.937 13.852 1.00 95.88 238 LYS A O 1
ATOM 1778 N N . PRO A 1 239 ? -1.509 10.314 11.658 1.00 94.75 239 PRO A N 1
ATOM 1779 C CA . PRO A 1 239 ? -1.494 8.900 11.304 1.00 94.75 239 PRO A CA 1
ATOM 1780 C C . PRO A 1 239 ? -0.323 8.170 11.969 1.00 94.75 239 PRO A C 1
ATOM 1782 O O . PRO A 1 239 ? 0.833 8.587 11.838 1.00 94.75 239 PRO A O 1
ATOM 1785 N N . ILE A 1 240 ? -0.618 7.040 12.605 1.00 94.81 240 ILE A N 1
ATOM 1786 C CA . ILE A 1 240 ? 0.360 6.148 13.231 1.00 94.81 240 ILE A CA 1
ATOM 1787 C C . ILE A 1 240 ? 0.263 4.754 12.613 1.00 94.81 240 ILE A C 1
ATOM 1789 O O . ILE A 1 240 ? -0.821 4.251 12.309 1.00 94.81 240 ILE A O 1
ATOM 1793 N N . THR A 1 241 ? 1.415 4.129 12.377 1.00 93.19 241 THR A N 1
ATOM 1794 C CA . THR A 1 241 ? 1.481 2.800 11.760 1.00 93.19 241 THR A CA 1
ATOM 1795 C C . THR A 1 241 ? 1.204 1.708 12.789 1.00 93.19 241 THR A C 1
ATOM 1797 O O . THR A 1 241 ? 1.482 1.878 13.973 1.00 93.19 241 THR A O 1
ATOM 1800 N N . SER A 1 242 ? 0.745 0.545 12.329 1.00 92.38 242 SER A N 1
ATOM 1801 C CA . SER A 1 242 ? 0.568 -0.660 13.161 1.00 92.38 242 SER A CA 1
ATOM 1802 C C . SER A 1 242 ? 1.834 -1.046 13.945 1.00 92.38 242 SER A C 1
ATOM 1804 O O . SER A 1 242 ? 1.764 -1.536 15.071 1.00 92.38 242 SER A O 1
ATOM 1806 N N . ALA A 1 243 ? 3.010 -0.790 13.363 1.00 88.75 243 ALA A N 1
ATOM 1807 C CA . ALA A 1 243 ? 4.297 -1.017 14.004 1.00 88.75 243 ALA A CA 1
ATOM 1808 C C . ALA A 1 243 ? 4.567 -0.039 15.158 1.00 88.75 243 ALA A C 1
ATOM 1810 O O . ALA A 1 243 ? 5.196 -0.448 16.128 1.00 88.75 243 ALA A O 1
ATOM 1811 N N . ALA A 1 244 ? 4.102 1.211 15.051 1.00 92.19 244 ALA A N 1
ATOM 1812 C CA . ALA A 1 244 ? 4.379 2.285 16.005 1.00 92.19 244 ALA A CA 1
ATOM 1813 C C . ALA A 1 244 ? 3.358 2.393 17.146 1.00 92.19 244 ALA A C 1
ATOM 1815 O O . ALA A 1 244 ? 3.707 2.927 18.188 1.00 92.19 244 ALA A O 1
ATOM 1816 N N . VAL A 1 245 ? 2.127 1.912 16.944 1.00 96.00 245 VAL A N 1
ATOM 1817 C CA . VAL A 1 245 ? 1.079 1.887 17.979 1.00 96.00 245 VAL A CA 1
ATOM 1818 C C . VAL A 1 245 ? 1.489 0.939 19.104 1.00 96.00 245 VAL A C 1
ATOM 1820 O O . VAL A 1 245 ? 1.825 -0.201 18.806 1.00 96.00 245 VAL A O 1
ATOM 1823 N N . GLU A 1 246 ? 1.411 1.337 20.366 1.00 96.56 246 GLU A N 1
ATOM 1824 C CA . GLU A 1 246 ? 1.764 0.520 21.534 1.00 96.56 246 GLU A CA 1
ATOM 1825 C C . GLU A 1 246 ? 0.598 0.369 22.525 1.00 96.56 246 GLU A C 1
ATOM 1827 O O . GLU A 1 246 ? -0.408 1.075 22.464 1.00 96.56 246 GLU A O 1
ATOM 1832 N N . GLU A 1 247 ? 0.703 -0.603 23.439 1.00 97.75 247 GLU A N 1
ATOM 1833 C CA . GLU A 1 247 ? -0.269 -0.742 24.531 1.00 97.75 247 GLU A CA 1
ATOM 1834 C C . GLU A 1 247 ? -0.264 0.504 25.426 1.00 97.75 247 GLU A C 1
ATOM 1836 O O . GLU A 1 247 ? 0.789 0.968 25.862 1.00 97.75 247 GLU A O 1
ATOM 1841 N N . GLY A 1 248 ? -1.457 1.019 25.726 1.00 97.94 248 GLY A N 1
ATOM 1842 C CA . GLY A 1 248 ? -1.661 2.262 26.468 1.00 97.94 248 GLY A CA 1
ATOM 1843 C C . GLY A 1 248 ? -1.851 3.503 25.594 1.00 97.94 248 GLY A C 1
ATOM 1844 O O . GLY A 1 248 ? -2.296 4.521 26.123 1.00 97.94 248 GLY A O 1
ATOM 1845 N N . ASP A 1 249 ? -1.588 3.429 24.286 1.00 98.31 249 ASP A N 1
ATOM 1846 C CA . ASP A 1 249 ? -1.824 4.556 23.381 1.00 98.31 249 ASP A CA 1
ATOM 1847 C C . ASP A 1 249 ? -3.322 4.862 23.254 1.00 98.31 249 ASP A C 1
ATOM 1849 O O . ASP A 1 249 ? -4.155 3.960 23.120 1.00 98.31 249 ASP A O 1
ATOM 1853 N N . GLY A 1 250 ? -3.660 6.150 23.259 1.00 98.31 250 GLY A N 1
ATOM 1854 C CA . GLY A 1 250 ? -4.968 6.645 22.842 1.00 98.31 250 GLY A CA 1
ATOM 1855 C C . GLY A 1 250 ? -5.000 6.841 21.327 1.00 98.31 250 GLY A C 1
ATOM 1856 O O . GLY A 1 250 ? -4.101 7.470 20.761 1.00 98.31 250 GLY A O 1
ATOM 1857 N N . VAL A 1 251 ? -5.982 6.233 20.655 1.00 98.56 251 VAL A N 1
ATOM 1858 C CA . VAL A 1 251 ? -6.029 6.169 19.190 1.00 98.56 251 VAL A CA 1
ATOM 1859 C C . VAL A 1 251 ? -7.434 6.357 18.629 1.00 98.56 251 VAL A C 1
ATOM 1861 O O . VAL A 1 251 ? -8.414 5.816 19.145 1.00 98.56 251 VAL A O 1
ATOM 1864 N N . TYR A 1 252 ? -7.521 7.052 17.497 1.00 98.62 252 TYR A N 1
ATOM 1865 C CA . TYR A 1 252 ? -8.697 7.030 16.631 1.00 98.62 252 TYR A CA 1
ATOM 1866 C C . TYR A 1 252 ? -8.547 5.903 15.615 1.00 98.62 252 TYR A C 1
ATOM 1868 O O . TYR A 1 252 ? -7.566 5.855 14.867 1.00 98.62 252 TYR A O 1
ATOM 1876 N N . VAL A 1 253 ? -9.534 5.013 15.546 1.00 98.62 253 VAL A N 1
ATOM 1877 C CA . VAL A 1 253 ? -9.633 3.989 14.502 1.00 98.62 253 VAL A CA 1
ATOM 1878 C C . VAL A 1 253 ? -10.563 4.500 13.416 1.00 98.62 253 VAL A C 1
ATOM 1880 O O . VAL A 1 253 ? -11.716 4.839 13.669 1.00 98.62 253 VAL A O 1
ATOM 1883 N N . THR A 1 254 ? -10.072 4.526 12.184 1.00 98.75 254 THR A N 1
ATOM 1884 C CA . THR A 1 254 ? -10.808 5.039 11.026 1.00 98.75 254 THR A CA 1
ATOM 1885 C C . THR A 1 254 ? -10.930 3.993 9.932 1.00 98.75 254 THR A C 1
ATOM 1887 O O . THR A 1 254 ? -10.106 3.079 9.830 1.00 98.75 254 THR A O 1
ATOM 1890 N N . VAL A 1 255 ? -11.964 4.137 9.105 1.00 98.62 255 VAL A N 1
ATOM 1891 C CA . VAL A 1 255 ? -12.189 3.302 7.923 1.00 98.62 255 VAL A CA 1
ATOM 1892 C C . VAL A 1 255 ? -12.561 4.186 6.741 1.00 98.62 255 VAL A C 1
ATOM 1894 O O . VAL A 1 255 ? -13.469 5.011 6.831 1.00 98.62 255 VAL A O 1
ATOM 1897 N N . VAL A 1 256 ? -11.906 3.958 5.607 1.00 98.62 256 VAL A N 1
ATOM 1898 C CA . VAL A 1 256 ? -12.313 4.491 4.304 1.00 98.62 256 VAL A CA 1
ATOM 1899 C C . VAL A 1 256 ? -12.679 3.315 3.390 1.00 98.62 256 VAL A C 1
ATOM 1901 O O . VAL A 1 256 ? -11.842 2.423 3.207 1.00 98.62 256 VAL A O 1
ATOM 1904 N N . PRO A 1 257 ? -13.887 3.293 2.796 1.00 97.94 257 PRO A N 1
ATOM 1905 C CA . PRO A 1 257 ? -14.270 2.260 1.836 1.00 97.94 257 PRO A CA 1
ATOM 1906 C C . PRO A 1 257 ? -13.309 2.222 0.647 1.00 97.94 257 PRO A C 1
ATOM 1908 O O . PRO A 1 257 ? -12.926 3.274 0.122 1.00 97.94 257 PRO A O 1
ATOM 1911 N N . ARG A 1 258 ? -12.926 1.024 0.195 1.00 96.75 258 ARG A N 1
ATOM 1912 C CA . ARG A 1 258 ? -11.975 0.859 -0.918 1.00 96.75 258 ARG A CA 1
ATOM 1913 C C . ARG A 1 258 ? -12.404 1.568 -2.203 1.00 96.75 258 ARG A C 1
ATOM 1915 O O . ARG A 1 258 ? -11.550 2.039 -2.937 1.00 96.75 258 ARG A O 1
ATOM 1922 N N . GLU A 1 259 ? -13.703 1.738 -2.447 1.00 96.31 259 GLU A N 1
ATOM 1923 C CA . GLU A 1 259 ? -14.248 2.433 -3.625 1.00 96.31 259 GLU A CA 1
ATOM 1924 C C . GLU A 1 259 ? -13.870 3.920 -3.655 1.00 96.31 259 GLU A C 1
ATOM 1926 O O . GLU A 1 259 ? -13.931 4.573 -4.697 1.00 96.31 259 GLU A O 1
ATOM 1931 N N . ARG A 1 260 ? -13.485 4.483 -2.504 1.00 97.44 260 ARG A N 1
ATOM 1932 C CA . ARG A 1 260 ? -12.990 5.856 -2.398 1.00 97.44 260 ARG A CA 1
ATOM 1933 C C . ARG A 1 260 ? -11.492 5.962 -2.655 1.00 97.44 260 ARG A C 1
ATOM 1935 O O . ARG A 1 260 ? -10.980 7.081 -2.718 1.00 97.44 260 ARG A O 1
ATOM 1942 N N . ILE A 1 261 ? -10.775 4.855 -2.799 1.00 95.75 261 ILE A N 1
ATOM 1943 C CA . ILE A 1 261 ? -9.322 4.829 -2.953 1.00 95.75 261 ILE A CA 1
ATOM 1944 C C . ILE A 1 261 ? -9.002 4.286 -4.341 1.00 95.75 261 ILE A C 1
ATOM 1946 O O . ILE A 1 261 ? -9.482 3.215 -4.695 1.00 95.75 261 ILE A O 1
ATOM 1950 N N . PRO A 1 262 ? -8.184 4.983 -5.143 1.00 96.81 262 PRO A N 1
ATOM 1951 C CA . PRO A 1 262 ? -7.686 4.392 -6.375 1.00 96.81 262 PRO A CA 1
ATOM 1952 C C . PRO A 1 262 ? -6.879 3.126 -6.045 1.00 96.81 262 PRO A C 1
ATOM 1954 O O . PRO A 1 262 ? -5.892 3.188 -5.315 1.00 96.81 262 PRO A O 1
ATOM 1957 N N . THR A 1 263 ? -7.293 1.972 -6.553 1.00 96.19 263 THR A N 1
ATOM 1958 C CA . THR A 1 263 ? -6.591 0.689 -6.384 1.00 96.19 263 THR A CA 1
ATOM 1959 C C . THR A 1 263 ? -6.278 0.106 -7.747 1.00 96.19 263 THR A C 1
ATOM 1961 O O . THR A 1 263 ? -7.119 0.212 -8.638 1.00 96.19 263 THR A O 1
ATOM 1964 N N . GLY A 1 264 ? -5.118 -0.530 -7.897 1.00 97.19 264 GLY A N 1
ATOM 1965 C CA . GLY A 1 264 ? -4.804 -1.248 -9.120 1.00 97.19 264 GLY A CA 1
ATOM 1966 C C . GLY A 1 264 ? -5.438 -2.629 -9.150 1.00 97.19 264 GLY A C 1
ATOM 1967 O O . GLY A 1 264 ? -5.934 -3.165 -8.152 1.00 97.19 264 GLY A O 1
ATOM 1968 N N . ASP A 1 265 ? -5.366 -3.253 -10.319 1.00 96.81 265 ASP A N 1
ATOM 1969 C CA . ASP A 1 265 ? -5.934 -4.578 -10.542 1.00 96.81 265 ASP A CA 1
ATOM 1970 C C . ASP A 1 265 ? -5.232 -5.664 -9.729 1.00 96.81 265 ASP A C 1
ATOM 1972 O O . ASP A 1 265 ? -5.816 -6.709 -9.461 1.00 96.81 265 ASP A O 1
ATOM 1976 N N . GLY A 1 266 ? -4.000 -5.426 -9.274 1.00 95.81 266 GLY A N 1
ATOM 1977 C CA . GLY A 1 266 ? -3.266 -6.385 -8.455 1.00 95.81 266 GLY A CA 1
ATOM 1978 C C . GLY A 1 266 ? -3.953 -6.732 -7.125 1.00 95.81 266 GLY A C 1
ATOM 1979 O O . GLY A 1 266 ? -3.727 -7.823 -6.602 1.00 95.81 266 GLY A O 1
ATOM 1980 N N . LEU A 1 267 ? -4.855 -5.880 -6.623 1.00 97.00 267 LEU A N 1
ATOM 1981 C CA . LEU A 1 267 ? -5.694 -6.180 -5.457 1.00 97.00 267 LEU A CA 1
ATOM 1982 C C . LEU A 1 267 ? -6.989 -6.906 -5.811 1.00 97.00 267 LEU A C 1
ATOM 1984 O O . LEU A 1 267 ? -7.702 -7.340 -4.916 1.00 97.00 267 LEU A O 1
ATOM 1988 N N . ARG A 1 268 ? -7.340 -7.049 -7.084 1.00 96.81 268 ARG A N 1
ATOM 1989 C CA . ARG A 1 268 ? -8.663 -7.535 -7.486 1.00 96.81 268 ARG A CA 1
ATOM 1990 C C . ARG A 1 268 ? -8.699 -9.034 -7.751 1.00 96.81 268 ARG A C 1
ATOM 1992 O O . ARG A 1 268 ? -9.736 -9.540 -8.141 1.00 96.81 268 ARG A O 1
ATOM 1999 N N . TYR A 1 269 ? -7.616 -9.765 -7.516 1.00 95.81 269 TYR A N 1
ATOM 2000 C CA . TYR A 1 269 ? -7.559 -11.194 -7.824 1.00 95.81 269 TYR A CA 1
ATOM 2001 C C . TYR A 1 269 ? -7.692 -12.058 -6.561 1.00 95.81 269 TYR A C 1
ATOM 2003 O O . TYR A 1 269 ? -6.971 -11.825 -5.592 1.00 95.81 269 TYR A O 1
ATOM 2011 N N . PRO A 1 270 ? -8.585 -13.063 -6.514 1.00 95.38 270 PRO A N 1
ATOM 2012 C CA . PRO A 1 270 ? -8.803 -13.871 -5.309 1.00 95.38 270 PRO A CA 1
ATOM 2013 C C . PRO A 1 270 ? -7.538 -14.599 -4.829 1.00 95.38 270 PRO A C 1
ATOM 2015 O O . PRO A 1 270 ? -7.315 -14.751 -3.628 1.00 95.38 270 PRO A O 1
ATOM 2018 N N . GLU A 1 271 ? -6.683 -15.048 -5.744 1.00 94.62 271 GLU A N 1
ATOM 2019 C CA . GLU A 1 271 ? -5.466 -15.793 -5.434 1.00 94.62 271 GLU A CA 1
ATOM 2020 C C . GLU A 1 271 ? -4.446 -14.996 -4.615 1.00 94.62 271 GLU A C 1
ATOM 2022 O O . GLU A 1 271 ? -3.722 -15.604 -3.823 1.00 94.62 271 GLU A O 1
ATOM 2027 N N . VAL A 1 272 ? -4.414 -13.660 -4.727 1.00 94.69 272 VAL A N 1
ATOM 2028 C CA . VAL A 1 272 ? -3.440 -12.849 -3.975 1.00 94.69 272 VAL A CA 1
ATOM 2029 C C . VAL A 1 272 ? -3.761 -12.794 -2.481 1.00 94.69 272 VAL A C 1
ATOM 2031 O O . VAL A 1 272 ? -2.871 -12.528 -1.675 1.00 94.69 272 VAL A O 1
ATOM 2034 N N . TYR A 1 273 ? -5.003 -13.105 -2.098 1.00 95.88 273 TYR A N 1
ATOM 2035 C CA . TYR A 1 273 ? -5.460 -13.110 -0.708 1.00 95.88 273 TYR A CA 1
ATOM 2036 C C . TYR A 1 273 ? -5.229 -14.438 0.005 1.00 95.88 273 TYR A C 1
ATOM 2038 O O . TYR A 1 273 ? -5.146 -14.441 1.228 1.00 95.88 273 TYR A O 1
ATOM 2046 N N . ARG A 1 274 ? -5.087 -15.563 -0.707 1.00 94.44 274 ARG A N 1
ATOM 2047 C CA . ARG A 1 274 ? -4.975 -16.885 -0.058 1.00 94.44 274 ARG A CA 1
ATOM 2048 C C . ARG A 1 274 ? -3.805 -16.976 0.933 1.00 94.44 274 ARG A C 1
ATOM 2050 O O . ARG A 1 274 ? -4.047 -17.384 2.065 1.00 94.44 274 ARG A O 1
ATOM 2057 N N . PRO A 1 275 ? -2.576 -16.524 0.601 1.00 92.44 275 PRO A N 1
ATOM 2058 C CA . PRO A 1 275 ? -1.471 -16.555 1.563 1.00 92.44 275 PRO A CA 1
ATOM 2059 C C . PRO A 1 275 ? -1.714 -15.651 2.780 1.00 92.44 275 PRO A C 1
ATOM 2061 O O . PRO A 1 275 ? -1.224 -15.928 3.871 1.00 92.44 275 PRO A O 1
ATOM 2064 N N . VAL A 1 276 ? -2.472 -14.565 2.593 1.00 94.00 276 VAL A N 1
ATOM 2065 C CA . VAL A 1 276 ? -2.854 -13.634 3.661 1.00 94.00 276 VAL A CA 1
ATOM 2066 C C . VAL A 1 276 ? -3.895 -14.277 4.580 1.00 94.00 276 VAL A C 1
ATOM 2068 O O . VAL A 1 276 ? -3.729 -14.239 5.795 1.00 94.00 276 VAL A O 1
ATOM 2071 N N . GLU A 1 277 ? -4.937 -14.905 4.027 1.00 95.25 277 GLU A N 1
ATOM 2072 C CA . GLU A 1 277 ? -5.943 -15.643 4.801 1.00 95.25 277 GLU A CA 1
ATOM 2073 C C . GLU A 1 277 ? -5.312 -16.785 5.603 1.00 95.25 277 GLU A C 1
ATOM 2075 O O . GLU A 1 277 ? -5.627 -16.951 6.781 1.00 95.25 277 GLU A O 1
ATOM 2080 N N . GLU A 1 278 ? -4.394 -17.540 4.989 1.00 93.81 278 GLU A N 1
ATOM 2081 C CA . GLU A 1 278 ? -3.638 -18.612 5.645 1.00 93.81 278 GLU A CA 1
ATOM 2082 C C . GLU A 1 278 ? -2.803 -18.084 6.820 1.00 93.81 278 GLU A C 1
ATOM 2084 O O . GLU A 1 278 ? -2.815 -18.679 7.898 1.00 93.81 278 GLU A O 1
ATOM 2089 N N . ALA A 1 279 ? -2.111 -16.952 6.644 1.00 92.69 279 ALA A N 1
ATOM 2090 C CA . ALA A 1 279 ? -1.305 -16.341 7.699 1.00 92.69 279 ALA A CA 1
ATOM 2091 C C . ALA A 1 279 ? -2.167 -15.778 8.844 1.00 92.69 279 ALA A C 1
ATOM 2093 O O . ALA A 1 279 ? -1.860 -16.002 10.018 1.00 92.69 279 ALA A O 1
ATOM 2094 N N . LEU A 1 280 ? -3.258 -15.080 8.512 1.00 93.25 280 LEU A N 1
ATOM 2095 C CA . LEU A 1 280 ? -4.177 -14.478 9.485 1.00 93.25 280 LEU A CA 1
ATOM 2096 C C . LEU A 1 280 ? -5.065 -15.509 10.193 1.00 93.25 280 LEU A C 1
ATOM 2098 O O . LEU A 1 280 ? -5.547 -15.252 11.296 1.00 93.25 280 LEU A O 1
ATOM 2102 N N . GLY A 1 281 ? -5.343 -16.646 9.551 1.00 93.88 281 GLY A N 1
ATOM 2103 C CA . GLY A 1 281 ? -6.374 -17.587 9.991 1.00 93.88 281 GLY A CA 1
ATOM 2104 C C . GLY A 1 281 ? -7.790 -16.997 9.934 1.00 93.88 281 GLY A C 1
ATOM 2105 O O . GLY A 1 281 ? -8.670 -17.443 10.670 1.00 93.88 281 GLY A O 1
ATOM 2106 N N . LYS A 1 282 ? -8.012 -15.971 9.101 1.00 94.69 282 LYS A N 1
ATOM 2107 C CA . LYS A 1 282 ? -9.299 -15.277 8.951 1.00 94.69 282 LYS A CA 1
ATOM 2108 C C . LYS A 1 282 ? -9.702 -15.210 7.479 1.00 94.69 282 LYS A C 1
ATOM 2110 O O . LYS A 1 282 ? -8.868 -14.853 6.650 1.00 94.69 282 LYS A O 1
ATOM 2115 N N . PRO A 1 283 ? -10.980 -15.465 7.148 1.00 95.81 283 PRO A N 1
ATOM 2116 C CA . PRO A 1 283 ? -11.462 -15.298 5.789 1.00 95.81 283 PRO A CA 1
ATOM 2117 C C . PRO A 1 283 ? -11.515 -13.811 5.409 1.00 95.81 283 PRO A C 1
ATOM 2119 O O . PRO A 1 283 ? -11.913 -12.935 6.191 1.00 95.81 283 PRO A O 1
ATOM 2122 N N . MET A 1 284 ? -11.131 -13.541 4.174 1.00 96.50 284 MET A N 1
ATOM 2123 C CA . MET A 1 284 ? -11.104 -12.249 3.507 1.00 96.50 284 MET A CA 1
ATOM 2124 C C . MET A 1 284 ? -11.858 -12.303 2.181 1.00 96.50 284 MET A C 1
ATOM 2126 O O . MET A 1 284 ? -12.741 -11.479 1.989 1.00 96.50 284 MET A O 1
ATOM 2130 N N . ILE A 1 285 ? -11.602 -13.287 1.313 1.00 96.69 285 ILE A N 1
ATOM 2131 C CA . ILE A 1 285 ? -12.171 -13.399 -0.043 1.00 96.69 285 ILE A CA 1
ATOM 2132 C C . ILE A 1 285 ? -13.704 -13.325 -0.012 1.00 96.69 285 ILE A C 1
ATOM 2134 O O . ILE A 1 285 ? -14.310 -12.612 -0.810 1.00 96.69 285 ILE A O 1
ATOM 2138 N N . GLN A 1 286 ? -14.345 -13.980 0.962 1.00 95.56 286 GLN A N 1
ATOM 2139 C CA . GLN A 1 286 ? -15.806 -13.939 1.123 1.00 95.56 286 GLN A CA 1
ATOM 2140 C C . GLN A 1 286 ? -16.365 -12.527 1.393 1.00 95.56 286 GLN A C 1
ATOM 2142 O O . GLN A 1 286 ? -17.526 -12.263 1.101 1.00 95.56 286 GLN A O 1
ATOM 2147 N N . HIS A 1 287 ? -15.552 -11.617 1.941 1.00 96.56 287 HIS A N 1
ATOM 2148 C CA . HIS A 1 287 ? -15.905 -10.221 2.228 1.00 96.56 287 HIS A CA 1
ATOM 2149 C C . HIS A 1 287 ? -15.537 -9.264 1.080 1.00 96.56 287 HIS A C 1
ATOM 2151 O O . HIS A 1 287 ? -15.692 -8.049 1.208 1.00 96.56 287 HIS A O 1
ATOM 2157 N N . LEU A 1 288 ? -15.035 -9.797 -0.038 1.00 96.25 288 LEU A N 1
ATOM 2158 C CA . LEU A 1 288 ? -14.630 -9.039 -1.224 1.00 96.25 288 LEU A CA 1
ATOM 2159 C C . LEU A 1 288 ? -15.512 -9.353 -2.446 1.00 96.25 288 LEU A C 1
ATOM 2161 O O . LEU A 1 288 ? -15.154 -9.018 -3.576 1.00 96.25 288 LEU A O 1
ATOM 2165 N N . GLN A 1 289 ? -16.675 -9.981 -2.235 1.00 88.38 289 GLN A N 1
ATOM 2166 C CA . GLN A 1 289 ? -17.646 -10.241 -3.299 1.00 88.38 289 GLN A CA 1
ATOM 2167 C C . GLN A 1 289 ? -18.058 -8.927 -3.982 1.00 88.38 289 GLN A C 1
ATOM 2169 O O . GLN A 1 289 ? -18.437 -7.967 -3.317 1.00 88.38 289 GLN A O 1
ATOM 2174 N N . GLY A 1 290 ? -17.948 -8.878 -5.312 1.00 91.44 290 GLY A N 1
ATOM 2175 C CA . GLY A 1 290 ? -18.218 -7.681 -6.119 1.00 91.44 290 GLY A CA 1
ATOM 2176 C C . GLY A 1 290 ? -17.016 -6.755 -6.340 1.00 91.44 290 GLY A C 1
ATOM 2177 O O . GLY A 1 290 ? -17.073 -5.908 -7.226 1.00 91.44 290 GLY A O 1
ATOM 2178 N N . PHE A 1 291 ? -15.920 -6.929 -5.594 1.00 95.62 291 PHE A N 1
ATOM 2179 C CA . PHE A 1 291 ? -14.659 -6.216 -5.836 1.00 95.62 291 PHE A CA 1
ATOM 2180 C C . PHE A 1 291 ? -13.682 -7.034 -6.695 1.00 95.62 291 PHE A C 1
ATOM 2182 O O . PHE A 1 291 ? -12.978 -6.478 -7.545 1.00 95.62 291 PHE A O 1
ATOM 2189 N N . LEU A 1 292 ? -13.651 -8.349 -6.465 1.00 96.44 292 LEU A N 1
ATOM 2190 C CA . LEU A 1 292 ? -12.744 -9.264 -7.148 1.00 96.44 292 LEU A CA 1
ATOM 2191 C C . LEU A 1 292 ? -13.143 -9.494 -8.615 1.00 96.44 292 LEU A C 1
ATOM 2193 O O . LEU A 1 292 ? -14.324 -9.511 -8.956 1.00 96.44 292 LEU A O 1
ATOM 2197 N N . LEU A 1 293 ? -12.128 -9.671 -9.455 1.00 92.12 293 LEU A N 1
ATOM 2198 C CA . LEU A 1 293 ? -12.190 -10.113 -10.840 1.00 92.12 293 LEU A CA 1
ATOM 2199 C C . LEU A 1 293 ? -12.054 -11.639 -10.907 1.00 92.12 293 LEU A C 1
ATOM 2201 O O . LEU A 1 293 ? -11.385 -12.244 -10.063 1.00 92.12 293 LEU A O 1
ATOM 2205 N N . ASP A 1 29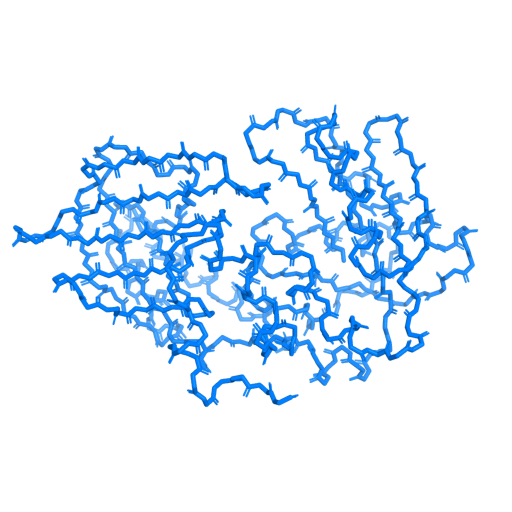4 ? -12.651 -12.225 -11.941 1.00 77.31 294 ASP A N 1
ATOM 2206 C CA . ASP A 1 294 ? -12.533 -13.652 -12.267 1.00 77.31 294 ASP A CA 1
ATOM 2207 C C . ASP A 1 294 ? -11.148 -14.030 -12.846 1.00 77.31 294 ASP A C 1
ATOM 2209 O O . ASP A 1 294 ? -10.436 -13.175 -13.432 1.00 77.31 294 ASP A O 1
#

Solvent-accessible surface area (backbone atoms only — not comparable to full-atom values): 15208 Å² total; per-residue (Å²): 38,35,66,46,56,52,90,89,41,84,53,73,54,51,78,63,27,32,38,48,10,49,50,46,32,49,76,71,72,47,84,79,80,58,34,32,18,37,18,39,37,91,66,25,41,52,41,19,47,53,29,16,69,74,67,79,32,50,70,48,57,27,18,20,16,39,41,69,72,77,43,77,65,34,40,38,38,45,48,76,73,41,91,83,55,68,32,42,35,17,36,20,36,79,97,42,80,45,78,35,74,36,47,56,66,60,37,47,49,54,50,49,59,51,5,75,78,40,16,28,26,20,27,25,56,61,84,72,56,68,69,54,33,58,73,24,14,3,53,50,24,57,61,52,50,51,54,46,49,59,53,30,68,74,31,55,70,59,12,67,59,9,43,49,57,40,21,66,75,51,65,34,41,79,76,48,61,29,35,25,78,37,72,48,77,45,81,36,93,92,38,55,38,32,41,40,31,34,41,34,99,93,41,61,38,44,34,34,24,44,79,46,52,42,36,33,32,44,94,92,40,84,76,47,50,56,76,24,48,51,48,41,21,37,69,41,26,46,82,48,50,70,86,71,62,52,70,71,40,52,33,37,38,32,43,26,56,39,91,65,45,43,59,15,47,14,71,23,41,65,76,67,46,49,67,52,28,66,45,66,74,45,93,51,69,85,81,37,75,89,66,52,53,134